Protein 4UHU (pdb70)

Nearest PDB structures (foldseek):
  4uhu-assembly1_A  TM=1.004E+00  e=6.092E-54  synthetic construct
  4b88-assembly1_A  TM=9.987E-01  e=5.889E-50  synthetic construct
  5fqk-assembly1_A  TM=9.990E-01  e=4.526E-49  synthetic construct
  5fqq-assembly1_A  TM=1.000E+00  e=1.255E-48  synthetic construct
  6tww-assembly1_A  TM=9.864E-01  e=3.222E-49  synthetic construct

Foldseek 3Di:
DLLVVLVVLQVVQQFDKWKKKAAPVVRDIDIHQQPPKFACFLQCLLLLLLLQLLCVQVVNFDQADFDADAPVLADPQAVPQVVCNPPGDGLVVLSLCCFQRVGQSSSVSSCVSQVHQVSSVVLLVVLPQPQAGADDGPPVSQAGDPPDSHNIGGNNSVQVSCCCRQPNDSGDPVSSVSSQVSQLNHDPQCLALVLQDDPQKRKGKGWRDHPLGKTWMWMWIHHPPGGIMTMTMIIGNTDDDPSVVRNSRSVSNNSVVVCVVPPD

Solvent-accessible surface area: 10818 Å² total; per-residue (Å²): 117,2,47,128,44,1,24,102,10,14,143,126,0,41,18,54,0,0,1,0,2,12,18,26,63,84,28,186,123,65,30,32,91,7,112,60,91,0,13,1,0,12,0,0,0,1,0,0,1,0,1,4,1,6,66,38,62,106,70,150,21,156,48,88,102,117,16,109,22,21,145,164,69,53,43,115,106,7,40,25,0,103,144,56,29,83,85,2,4,19,0,28,77,0,0,84,4,1,0,4,45,13,0,14,0,0,0,22,21,0,0,120,39,7,55,5,12,77,19,1,23,60,27,1,77,89,39,55,10,119,46,0,69,5,52,39,92,4,57,105,1,28,78,6,25,74,88,30,60,96,1,4,0,7,0,9,18,0,0,49,5,4,82,42,0,6,64,27,132,32,5,39,94,81,7,56,93,51,1,9,64,16,4,46,52,9,134,47,0,94,150,25,0,59,61,16,21,54,108,121,23,95,11,0,1,0,8,2,68,19,34,97,18,0,1,0,0,2,2,1,8,42,18,97,96,83,37,19,8,1,0,0,0,0,0,3,68,13,152,40,99,54,115,29,22,22,49,0,0,17,47,0,1,102,10,4,29,62,8,62,113,116,179,74

Structure (mmCIF, N/CA/C/O backbone):
data_4UHU
#
_entry.id   4UHU
#
_cell.length_a   70.138
_cell.length_b   50.568
_cell.length_c   69.719
_cell.angle_alpha   90.00
_cell.angle_beta   90.00
_cell.angle_gamma   90.00
#
_symmetry.space_group_name_H-M   'P 21 21 2'
#
loop_
_entity.id
_entity.type
_entity.pdbx_description
1 polymer 'GNCA LACTAMASE W229D'
2 non-polymer 'FORMIC ACID'
3 non-polymer 'ACETATE ION'
4 water water
#
loop_
_atom_site.group_PDB
_atom_site.id
_atom_site.type_symbol
_atom_site.label_atom_id
_atom_site.label_alt_id
_atom_site.label_comp_id
_atom_site.label_asym_id
_atom_site.label_entity_id
_atom_site.label_seq_id
_atom_site.pdbx_PDB_ins_code
_atom_site.Cartn_x
_atom_site.Cartn_y
_atom_site.Cartn_z
_atom_site.occupancy
_atom_site.B_iso_or_equiv
_atom_site.auth_seq_id
_atom_site.auth_comp_id
_atom_site.auth_asym_id
_atom_site.auth_atom_id
_atom_site.pdbx_PDB_model_num
ATOM 1 N N . GLN A 1 3 ? 7.295 90.951 28.783 1.00 29.37 28 GLN A N 1
ATOM 2 C CA . GLN A 1 3 ? 8.514 90.812 29.571 1.00 26.87 28 GLN A CA 1
ATOM 3 C C . GLN A 1 3 ? 9.373 92.066 29.448 1.00 22.79 28 GLN A C 1
ATOM 4 O O . GLN A 1 3 ? 10.026 92.479 30.406 1.00 21.38 28 GLN A O 1
ATOM 10 N N . LEU A 1 4 ? 9.367 92.675 28.270 1.00 22.00 29 LEU A N 1
ATOM 11 C CA . LEU A 1 4 ? 10.131 93.897 28.067 1.00 21.02 29 LEU A CA 1
ATOM 12 C C . LEU A 1 4 ? 9.665 94.984 29.030 1.00 25.15 29 LEU A C 1
ATOM 13 O O . LEU A 1 4 ? 10.475 95.750 29.555 1.00 19.54 29 LEU A O 1
ATOM 18 N N . SER A 1 5 ? 8.358 95.040 29.271 1.00 25.15 30 SER A N 1
ATOM 19 C CA . SER A 1 5 ? 7.790 96.034 30.176 1.00 29.90 30 SER A CA 1
ATOM 20 C C . SER A 1 5 ? 8.305 95.819 31.590 1.00 27.25 30 SER A C 1
ATOM 21 O O . SER A 1 5 ? 8.599 96.767 32.315 1.00 25.19 30 SER A O 1
ATOM 24 N N A GLU A 1 6 ? 8.389 94.552 31.970 0.66 24.00 31 GLU A N 1
ATOM 25 N N B GLU A 1 6 ? 8.427 94.558 31.985 0.34 24.32 31 GLU A N 1
ATOM 26 C CA A GLU A 1 6 ? 8.914 94.137 33.258 0.66 24.22 31 GLU A CA 1
ATOM 27 C CA B GLU A 1 6 ? 8.914 94.239 33.319 0.34 23.54 31 GLU A CA 1
ATOM 28 C C A GLU A 1 6 ? 10.368 94.586 33.422 0.66 20.53 31 GLU A C 1
ATOM 29 C C B GLU A 1 6 ? 10.399 94.578 33.451 0.34 20.22 31 GLU A C 1
ATOM 30 O O A GLU A 1 6 ? 10.767 95.096 34.469 0.66 19.30 31 GLU A O 1
ATOM 31 O O B GLU A 1 6 ? 10.856 94.995 34.516 0.34 20.33 31 GLU A O 1
ATOM 42 N N . GLN A 1 7 ? 11.149 94.408 32.366 1.00 17.71 32 GLN A N 1
ATOM 43 C CA . GLN A 1 7 ? 12.559 94.771 32.372 1.00 16.97 32 GLN A CA 1
ATOM 44 C C . GLN A 1 7 ? 12.712 96.281 32.450 1.00 14.47 32 GLN A C 1
ATOM 45 O O . GLN A 1 7 ? 13.588 96.797 33.147 1.00 15.46 32 GLN A O 1
ATOM 51 N N . LEU A 1 8 ? 11.849 96.988 31.740 1.00 13.84 33 LEU A N 1
ATOM 52 C CA . LEU A 1 8 ? 11.911 98.437 31.753 1.00 14.60 33 LEU A CA 1
ATOM 53 C C . LEU A 1 8 ? 11.505 99.002 33.118 1.00 14.90 33 LEU A C 1
ATOM 54 O O . LEU A 1 8 ? 12.062 100.011 33.565 1.00 13.97 33 LEU A O 1
ATOM 59 N N . ALA A 1 9 ? 10.551 98.361 33.790 1.00 16.65 34 ALA A N 1
ATOM 60 C CA . ALA A 1 9 ? 10.152 98.822 35.117 1.00 16.11 34 ALA A CA 1
ATOM 61 C C . ALA A 1 9 ? 11.313 98.709 36.099 1.00 16.57 34 ALA A C 1
ATOM 62 O O . ALA A 1 9 ? 11.500 99.574 36.953 1.00 18.08 34 ALA A O 1
ATOM 64 N N A GLU A 1 10 ? 12.085 97.634 35.984 0.53 19.01 35 GLU A N 1
ATOM 65 N N B GLU A 1 10 ? 12.080 97.627 35.995 0.47 18.80 35 GLU A N 1
ATOM 66 C CA A GLU A 1 10 ? 13.248 97.447 36.841 0.53 20.80 35 GLU A CA 1
ATOM 67 C CA B GLU A 1 10 ? 13.257 97.449 36.840 0.47 20.82 35 GLU A CA 1
ATOM 68 C C A GLU A 1 10 ? 14.311 98.508 36.562 0.53 20.13 35 GLU A C 1
ATOM 69 C C B GLU A 1 10 ? 14.290 98.535 36.563 0.47 20.21 35 GLU A C 1
ATOM 70 O O A GLU A 1 10 ? 14.906 99.067 37.486 0.53 19.84 35 GLU A O 1
ATOM 71 O O B GLU A 1 10 ? 14.844 99.137 37.487 0.47 18.45 35 GLU A O 1
ATOM 82 N N . LEU A 1 11 ? 14.539 98.787 35.283 1.00 16.79 36 LEU A N 1
ATOM 83 C CA . LEU A 1 11 ? 15.493 99.801 34.873 1.00 14.09 36 LEU A CA 1
ATOM 84 C C . LEU A 1 11 ? 15.066 101.174 35.385 1.00 15.79 36 LEU A C 1
ATOM 85 O O . LEU A 1 11 ? 15.883 101.954 35.893 1.00 16.13 36 LEU A O 1
ATOM 90 N N . GLU A 1 12 ? 13.775 101.466 35.269 1.00 15.12 37 GLU A N 1
ATOM 91 C CA . GLU A 1 12 ? 13.229 102.712 35.789 1.00 14.03 37 GLU A CA 1
ATOM 92 C C . GLU A 1 12 ? 13.489 102.869 37.287 1.00 15.57 37 GLU A C 1
ATOM 93 O O . GLU A 1 12 ? 13.888 103.944 37.749 1.00 15.61 37 GLU A O 1
ATOM 99 N N A LYS A 1 13 ? 13.248 101.799 38.038 0.34 15.64 38 LYS A N 1
ATOM 100 N N B LYS A 1 13 ? 13.257 101.803 38.043 0.66 15.34 38 LYS A N 1
ATOM 101 C CA A LYS A 1 13 ? 13.441 101.809 39.481 0.34 18.10 38 LYS A CA 1
ATOM 102 C CA B LYS A 1 13 ? 13.435 101.838 39.483 0.66 17.47 38 LYS A CA 1
ATOM 103 C C A LYS A 1 13 ? 14.835 102.284 39.865 0.34 19.29 38 LYS A C 1
ATOM 104 C C B LYS A 1 13 ? 14.841 102.270 39.883 0.66 20.39 38 LYS A C 1
ATOM 105 O O A LYS A 1 13 ? 14.988 103.167 40.708 0.34 19.15 38 LYS A O 1
ATOM 106 O O B LYS A 1 13 ? 15.010 103.105 40.769 0.66 20.54 38 LYS A O 1
ATOM 117 N N . ARG A 1 14 ? 15.855 101.710 39.240 1.00 17.19 39 ARG A N 1
ATOM 118 C CA . ARG A 1 14 ? 17.221 102.024 39.636 1.00 23.66 39 ARG A CA 1
ATOM 119 C C . ARG A 1 14 ? 17.662 103.409 39.138 1.00 23.69 39 ARG A C 1
ATOM 120 O O . ARG A 1 14 ? 18.622 103.978 39.656 1.00 26.57 39 ARG A O 1
ATOM 128 N N . SER A 1 15 ? 16.938 103.971 38.172 1.00 17.00 40 SER A N 1
ATOM 129 C CA . SER A 1 15 ? 17.237 105.314 37.673 1.00 18.44 40 SER A CA 1
ATOM 130 C C . SER A 1 15 ? 16.770 106.421 38.611 1.00 17.07 40 SER A C 1
ATOM 131 O O . SER A 1 15 ? 17.220 107.567 38.505 1.00 18.91 40 SER A O 1
ATOM 134 N N . GLY A 1 16 ? 15.832 106.089 39.494 1.00 17.07 41 GLY A N 1
ATOM 135 C CA . GLY A 1 16 ? 15.244 107.061 40.397 1.00 20.30 41 GLY A CA 1
ATOM 136 C C . GLY A 1 16 ? 14.266 108.017 39.735 1.00 17.90 41 GLY A C 1
ATOM 137 O O . GLY A 1 16 ? 13.712 108.901 40.387 1.00 21.03 41 GLY A O 1
ATOM 138 N N . GLY A 1 17 ? 14.046 107.843 38.436 1.00 15.78 42 GLY A N 1
ATOM 139 C CA . GLY A 1 17 ? 13.195 108.758 37.703 1.00 17.16 42 GLY A CA 1
ATOM 140 C C . GLY A 1 17 ? 11.981 108.116 37.075 1.00 14.19 42 GLY A C 1
ATOM 141 O O . GLY A 1 17 ? 11.459 107.107 37.553 1.00 15.05 42 GLY A O 1
ATOM 142 N N . ARG A 1 18 ? 11.534 108.735 35.996 1.00 13.14 43 ARG A N 1
ATOM 143 C CA . ARG A 1 18 ? 10.368 108.300 35.245 1.00 13.40 43 ARG A CA 1
ATOM 144 C C . ARG A 1 18 ? 10.822 108.006 33.828 1.00 10.57 43 ARG A C 1
ATOM 145 O O . ARG A 1 18 ? 11.383 108.878 33.172 1.00 10.81 43 ARG A O 1
ATOM 153 N N . LEU A 1 19 ? 10.601 106.771 33.375 1.00 10.70 44 LEU A N 1
ATOM 154 C CA . LEU A 1 19 ? 11.071 106.281 32.085 1.00 10.27 44 LEU A CA 1
ATOM 155 C C . LEU A 1 19 ? 9.887 105.991 31.182 1.00 9.99 44 LEU A C 1
ATOM 156 O O . LEU A 1 19 ? 8.925 105.343 31.600 1.00 12.23 44 LEU A O 1
ATOM 161 N N . GLY A 1 20 ? 9.974 106.465 29.944 1.00 9.50 45 GLY A N 1
ATOM 162 C CA . GLY A 1 20 ? 8.937 106.234 28.961 1.00 10.14 45 GLY A CA 1
ATOM 163 C C . GLY A 1 20 ? 9.560 105.697 27.689 1.00 9.53 45 GLY A C 1
ATOM 164 O O . GLY A 1 20 ? 10.535 106.250 27.188 1.00 10.24 45 GLY A O 1
ATOM 165 N N . VAL A 1 21 ? 9.019 104.599 27.185 1.00 9.58 46 VAL A N 1
ATOM 166 C CA . VAL A 1 21 ? 9.582 103.929 26.020 1.00 8.85 46 VAL A CA 1
ATOM 167 C C . VAL A 1 21 ? 8.472 103.489 25.105 1.00 9.05 46 VAL A C 1
ATOM 168 O O . VAL A 1 21 ? 7.449 102.994 25.560 1.00 10.92 46 VAL A O 1
ATOM 172 N N . ALA A 1 22 ? 8.651 103.678 23.809 1.00 9.16 47 ALA A N 1
ATOM 173 C CA . ALA A 1 22 ? 7.778 103.024 22.845 1.00 8.42 47 ALA A CA 1
ATOM 174 C C . ALA A 1 22 ? 8.612 102.387 21.766 1.00 9.12 47 ALA A C 1
ATOM 175 O O . ALA A 1 22 ? 9.627 102.925 21.322 1.00 9.25 47 ALA A O 1
ATOM 177 N N . VAL A 1 23 ? 8.181 101.206 21.362 1.00 9.37 48 VAL A N 1
ATOM 178 C CA . VAL A 1 23 ? 8.806 100.463 20.292 1.00 10.92 48 VAL A CA 1
ATOM 179 C C . VAL A 1 23 ? 7.741 100.147 19.270 1.00 11.64 48 VAL A C 1
ATOM 180 O O . VAL A 1 23 ? 6.755 99.507 19.599 1.00 13.47 48 VAL A O 1
ATOM 184 N N . LEU A 1 24 ? 7.944 100.592 18.039 1.00 10.20 49 LEU A N 1
ATOM 185 C CA A LEU A 1 24 ? 6.968 100.414 16.982 0.43 10.51 49 LEU A CA 1
ATOM 186 C CA B LEU A 1 24 ? 6.961 100.411 16.984 0.57 10.16 49 LEU A CA 1
ATOM 187 C C . LEU A 1 24 ? 7.602 99.616 15.857 1.00 12.14 49 LEU A C 1
ATOM 188 O O . LEU A 1 24 ? 8.547 100.081 15.208 1.00 12.00 49 LEU A O 1
ATOM 197 N N . ASP A 1 25 ? 7.098 98.408 15.644 1.00 11.81 50 ASP A N 1
ATOM 198 C CA . ASP A 1 25 ? 7.611 97.549 14.598 1.00 12.29 50 ASP A CA 1
ATOM 199 C C . ASP A 1 25 ? 6.882 97.856 13.299 1.00 13.80 50 ASP A C 1
ATOM 200 O O . ASP A 1 25 ? 5.698 97.537 13.167 1.00 16.72 50 ASP A O 1
ATOM 205 N N . THR A 1 26 ? 7.572 98.456 12.335 1.00 13.79 51 THR A N 1
ATOM 206 C CA . THR A 1 26 ? 6.895 98.844 11.094 1.00 18.03 51 THR A CA 1
ATOM 207 C C . THR A 1 26 ? 6.559 97.662 10.172 1.00 19.39 51 THR A C 1
ATOM 208 O O . THR A 1 26 ? 5.842 97.831 9.185 1.00 25.72 51 THR A O 1
ATOM 212 N N . ALA A 1 27 ? 7.043 96.464 10.492 1.00 15.24 52 ALA A N 1
ATOM 213 C CA . ALA A 1 27 ? 6.658 95.279 9.723 1.00 20.55 52 ALA A CA 1
ATOM 214 C C . ALA A 1 27 ? 5.176 94.972 9.928 1.00 23.25 52 ALA A C 1
ATOM 215 O O . ALA A 1 27 ? 4.502 94.474 9.024 1.00 24.47 52 ALA A O 1
ATOM 217 N N . THR A 1 28 ? 4.673 95.289 11.118 1.00 18.93 53 THR A N 1
ATOM 218 C CA . THR A 1 28 ? 3.309 94.940 11.516 1.00 21.76 53 THR A CA 1
ATOM 219 C C . THR A 1 28 ? 2.485 96.139 11.988 1.00 20.81 53 THR A C 1
ATOM 220 O O . THR A 1 28 ? 1.253 96.073 12.025 1.00 23.84 53 THR A O 1
ATOM 224 N N . GLY A 1 29 ? 3.160 97.216 12.380 1.00 17.93 54 GLY A N 1
ATOM 225 C CA . GLY A 1 29 ? 2.489 98.351 12.985 1.00 21.01 54 GLY A CA 1
ATOM 226 C C . GLY A 1 29 ? 2.207 98.146 14.464 1.00 21.80 54 GLY A C 1
ATOM 227 O O . GLY A 1 29 ? 1.639 99.022 15.115 1.00 28.18 54 GLY A O 1
ATOM 228 N N . ARG A 1 30 ? 2.603 96.994 15.001 1.00 16.61 55 ARG A N 1
ATOM 229 C CA . ARG A 1 30 ? 2.386 96.688 16.409 1.00 15.52 55 ARG A CA 1
ATOM 230 C C . ARG A 1 30 ? 3.396 97.407 17.271 1.00 14.99 55 ARG A C 1
ATOM 231 O O . ARG A 1 30 ? 4.514 97.691 16.832 1.00 15.45 55 ARG A O 1
ATOM 239 N N A ARG A 1 31 ? 3.009 97.709 18.504 0.52 18.43 56 ARG A N 1
ATOM 240 N N B ARG A 1 31 ? 3.009 97.706 18.503 0.48 18.38 56 ARG A N 1
ATOM 241 C CA A ARG A 1 31 ? 3.914 98.423 19.384 0.52 20.17 56 ARG A CA 1
ATOM 242 C CA B ARG A 1 31 ? 3.899 98.428 19.394 0.48 20.18 56 ARG A CA 1
ATOM 243 C C A ARG A 1 31 ? 3.888 97.916 20.818 0.52 17.53 56 ARG A C 1
ATOM 244 C C B ARG A 1 31 ? 3.901 97.880 20.813 0.48 18.20 56 ARG A C 1
ATOM 245 O O A ARG A 1 31 ? 2.924 97.284 21.262 0.52 22.19 56 ARG A O 1
ATOM 246 O O B ARG A 1 31 ? 2.971 97.188 21.242 0.48 18.89 56 ARG A O 1
ATOM 261 N N . ILE A 1 32 ? 4.991 98.165 21.514 1.00 15.47 57 ILE A N 1
ATOM 262 C CA . ILE A 1 32 ? 5.143 97.859 22.918 1.00 19.63 57 ILE A CA 1
ATOM 263 C C . ILE A 1 32 ? 5.477 99.190 23.554 1.00 16.82 57 ILE A C 1
ATOM 264 O O . ILE A 1 32 ? 6.293 99.934 23.011 1.00 17.36 57 ILE A O 1
ATOM 269 N N . ALA A 1 33 ? 4.854 99.524 24.673 1.00 14.79 58 ALA A N 1
ATOM 270 C CA . ALA A 1 33 ? 5.195 100.777 25.328 1.00 13.68 58 ALA A CA 1
ATOM 271 C C . ALA A 1 33 ? 5.196 100.639 26.836 1.00 14.35 58 ALA A C 1
ATOM 272 O O . ALA A 1 33 ? 4.485 99.814 27.414 1.00 16.82 58 ALA A O 1
ATOM 274 N N . TYR A 1 34 ? 6.037 101.450 27.456 1.00 11.30 60 TYR A N 1
ATOM 275 C CA . TYR A 1 34 ? 6.111 101.595 28.892 1.00 12.92 60 TYR A CA 1
ATOM 276 C C . TYR A 1 34 ? 5.878 103.071 29.186 1.00 12.62 60 TYR A C 1
ATOM 277 O O . TYR A 1 34 ? 6.638 103.913 28.711 1.00 11.80 60 TYR A O 1
ATOM 286 N N . ARG A 1 35 ? 4.822 103.390 29.932 1.00 13.62 61 ARG A N 1
ATOM 287 C CA . ARG A 1 35 ? 4.378 104.778 30.121 1.00 13.82 61 ARG A CA 1
ATOM 288 C C . ARG A 1 35 ? 4.227 105.474 28.765 1.00 13.26 61 ARG A C 1
ATOM 289 O O . ARG A 1 35 ? 4.562 106.658 28.608 1.00 12.79 61 ARG A O 1
ATOM 297 N N . GLY A 1 36 ? 3.700 104.743 27.790 1.00 13.61 62 GLY A N 1
ATOM 298 C CA . GLY A 1 36 ? 3.633 105.244 26.428 1.00 11.75 62 GLY A CA 1
ATOM 299 C C . GLY A 1 36 ? 2.740 106.448 26.222 1.00 13.38 62 GLY A C 1
ATOM 300 O O . GLY A 1 36 ? 2.926 107.199 25.255 1.00 13.77 62 GLY A O 1
ATOM 301 N N A ASP A 1 37 ? 1.782 106.659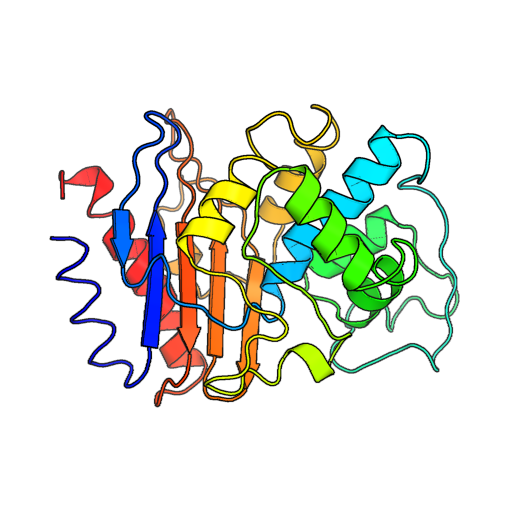 27.116 0.36 13.73 63 ASP A N 1
ATOM 302 N N B ASP A 1 37 ? 1.775 106.629 27.122 0.64 13.69 63 ASP A N 1
ATOM 303 C CA A ASP A 1 37 ? 0.861 107.780 26.961 0.36 14.95 63 ASP A CA 1
ATOM 304 C CA B ASP A 1 37 ? 0.806 107.714 27.013 0.64 15.91 63 ASP A CA 1
ATOM 305 C C A ASP A 1 37 ? 1.024 108.825 28.053 0.36 15.36 63 ASP A C 1
ATOM 306 C C B ASP A 1 37 ? 1.022 108.817 28.049 0.64 14.97 63 ASP A C 1
ATOM 307 O O A ASP A 1 37 ? 0.154 109.677 28.241 0.36 18.74 63 ASP A O 1
ATOM 308 O O B ASP A 1 37 ? 0.185 109.710 28.191 0.64 19.31 63 ASP A O 1
ATOM 317 N N . GLU A 1 38 ? 2.144 108.772 28.764 1.00 12.64 64 GLU A N 1
ATOM 318 C CA . GLU A 1 38 ? 2.477 109.831 29.712 1.00 14.54 64 GLU A CA 1
ATOM 319 C C . GLU A 1 38 ? 3.281 110.905 29.010 1.00 13.53 64 GLU A C 1
ATOM 320 O O . GLU A 1 38 ? 4.055 110.598 28.104 1.00 12.25 64 GLU A O 1
ATOM 326 N N . ARG A 1 39 ? 3.099 112.156 29.421 1.00 13.82 65 ARG A N 1
ATOM 327 C CA . ARG A 1 39 ? 3.877 113.250 28.851 1.00 11.04 65 ARG A CA 1
ATOM 328 C C . ARG A 1 39 ? 5.287 113.320 29.423 1.00 11.04 65 ARG A C 1
ATOM 329 O O . ARG A 1 39 ? 5.503 113.095 30.620 1.00 12.63 65 ARG A O 1
ATOM 337 N N . PHE A 1 40 ? 6.231 113.629 28.538 1.00 10.57 66 PHE A N 1
ATOM 338 C CA . PHE A 1 40 ? 7.638 113.835 28.877 1.00 11.11 66 PHE A CA 1
ATOM 339 C C . PHE A 1 40 ? 8.125 115.071 28.142 1.00 8.82 66 PHE A C 1
ATOM 340 O O . PHE A 1 40 ? 7.702 115.322 27.001 1.00 10.50 66 PHE A O 1
ATOM 348 N N .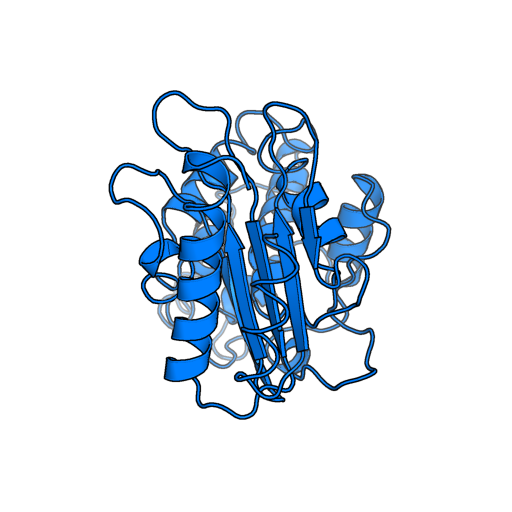 PRO A 1 41 ? 9.057 115.813 28.736 1.00 9.80 67 PRO A N 1
ATOM 349 C CA . PRO A 1 41 ? 9.671 116.931 28.010 1.00 10.94 67 PRO A CA 1
ATOM 350 C C . PRO A 1 41 ? 10.503 116.459 26.814 1.00 10.62 67 PRO A C 1
ATOM 351 O O . PRO A 1 41 ? 11.325 115.539 26.953 1.00 12.35 67 PRO A O 1
ATOM 355 N N . MET A 1 42 ? 10.298 117.072 25.653 1.00 10.47 68 MET A N 1
ATOM 356 C CA . MET A 1 42 ? 11.015 116.670 24.448 1.00 10.32 68 MET A CA 1
ATOM 357 C C . MET A 1 42 ? 12.483 117.030 24.458 1.00 9.01 68 MET A C 1
ATOM 358 O O . MET A 1 42 ? 13.325 116.286 23.948 1.00 9.09 68 MET A O 1
ATOM 363 N N . CYS A 1 43 ? 12.775 118.208 25.008 1.00 11.05 69 CYS A N 1
ATOM 364 C CA . CYS A 1 43 ? 14.071 118.847 24.826 1.00 10.57 69 CYS A CA 1
ATOM 365 C C . CYS A 1 43 ? 14.432 118.767 23.331 1.00 9.13 69 CYS A C 1
ATOM 366 O O . CYS A 1 43 ? 13.544 118.914 22.475 1.00 10.55 69 CYS A O 1
ATOM 369 N N . SER A 1 44 ? 15.695 118.529 22.988 1.00 8.95 70 SER A N 1
ATOM 370 C CA . SER A 1 44 ? 16.074 118.648 21.575 1.00 8.74 70 SER A CA 1
ATOM 371 C C . SER A 1 44 ? 15.503 117.580 20.651 1.00 8.40 70 SER A C 1
ATOM 372 O O . SER A 1 44 ? 15.697 117.666 19.427 1.00 9.27 70 SER A O 1
ATOM 375 N N . THR A 1 45 ? 14.787 116.592 21.181 1.00 8.46 71 THR A N 1
ATOM 376 C CA . THR A 1 45 ? 14.186 115.625 20.262 1.00 8.59 71 THR A CA 1
ATOM 377 C C . THR A 1 45 ? 13.178 116.314 19.329 1.00 7.98 71 THR A C 1
ATOM 378 O O . THR A 1 45 ? 12.919 115.805 18.241 1.00 9.43 71 THR A O 1
ATOM 382 N N . PHE A 1 46 ? 12.639 117.471 19.717 1.00 7.99 72 PHE A N 1
ATOM 383 C CA . PHE A 1 46 ? 11.731 118.178 18.816 1.00 8.59 72 PHE A CA 1
ATOM 384 C C . PHE A 1 46 ? 12.394 118.603 17.504 1.00 8.77 72 PHE A C 1
ATOM 385 O O . PHE A 1 46 ? 11.696 118.862 16.524 1.00 8.86 72 PHE A O 1
ATOM 393 N N . LYS A 1 47 ? 13.720 118.693 17.477 1.00 7.71 73 LYS A N 1
ATOM 394 C CA . LYS A 1 47 ? 14.405 119.194 16.288 1.00 8.38 73 LYS A CA 1
ATOM 395 C C . LYS A 1 47 ? 14.222 118.269 15.073 1.00 8.79 73 LYS A C 1
ATOM 396 O O . LYS A 1 47 ? 14.226 118.750 13.933 1.00 9.56 73 LYS A O 1
ATOM 402 N N . ALA A 1 48 ? 14.005 116.969 15.303 1.00 8.40 74 ALA A N 1
ATOM 403 C CA . ALA A 1 48 ? 13.673 116.064 14.213 1.00 9.52 74 ALA A CA 1
ATOM 404 C C . ALA A 1 48 ? 12.349 116.468 13.565 1.00 8.85 74 ALA A C 1
ATOM 405 O O . ALA A 1 48 ? 12.200 116.434 12.330 1.00 9.58 74 ALA A O 1
ATOM 407 N N . LEU A 1 49 ? 11.394 116.869 14.402 1.00 9.35 75 LEU A N 1
ATOM 408 C CA . LEU A 1 49 ? 10.075 117.269 13.937 1.00 7.74 75 LEU A CA 1
ATOM 409 C C . LEU A 1 49 ? 10.124 118.626 13.246 1.00 7.34 75 LEU A C 1
ATOM 410 O O . LEU A 1 49 ? 9.432 118.840 12.249 1.00 7.37 75 LEU A O 1
ATOM 415 N N . LEU A 1 50 ? 10.937 119.524 13.790 1.00 7.74 76 LEU A N 1
ATOM 416 C CA . LEU A 1 50 ? 11.175 120.825 13.184 1.00 8.62 76 LEU A CA 1
ATOM 417 C C . LEU A 1 50 ? 11.694 120.688 11.747 1.00 7.41 76 LEU A C 1
ATOM 418 O O . LEU A 1 50 ? 11.160 121.306 10.826 1.00 7.99 76 LEU A O 1
ATOM 423 N N . ALA A 1 51 ? 12.712 119.853 11.562 1.00 8.08 77 ALA A N 1
ATOM 424 C CA . ALA A 1 51 ? 13.250 119.619 10.227 1.00 7.85 77 ALA A CA 1
ATOM 425 C C . ALA A 1 51 ? 12.187 119.022 9.297 1.00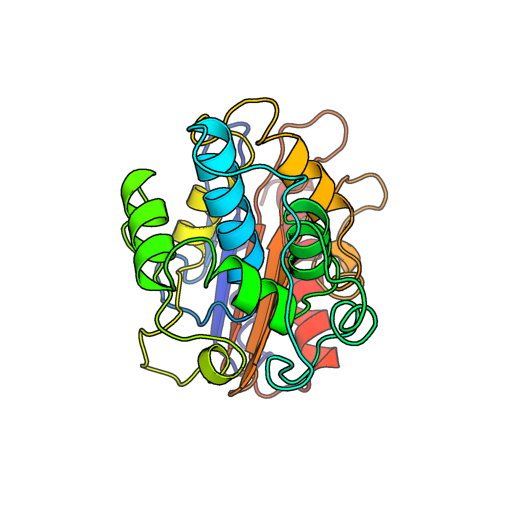 7.47 77 ALA A C 1
ATOM 426 O O . ALA A 1 51 ? 12.100 119.403 8.134 1.00 8.72 77 ALA A O 1
ATOM 428 N N . ALA A 1 52 ? 11.348 118.128 9.818 1.00 7.55 78 ALA A N 1
ATOM 429 C CA . ALA A 1 52 ? 10.246 117.598 9.016 1.00 8.02 78 ALA A CA 1
ATOM 430 C C . ALA A 1 52 ? 9.274 118.696 8.570 1.00 8.27 78 ALA A C 1
ATOM 431 O O . ALA A 1 52 ? 8.857 118.717 7.410 1.00 8.60 78 ALA A O 1
ATOM 433 N N . ALA A 1 53 ? 8.925 119.609 9.479 1.00 8.34 79 ALA A N 1
ATOM 434 C CA . ALA A 1 53 ? 7.996 120.692 9.163 1.00 8.47 79 ALA A CA 1
ATOM 435 C C . ALA A 1 53 ? 8.582 121.614 8.094 1.00 8.07 79 ALA A C 1
ATOM 436 O O . ALA A 1 53 ? 7.876 122.073 7.186 1.00 9.33 79 ALA A O 1
ATOM 438 N N . VAL A 1 54 ? 9.873 121.897 8.204 1.00 8.34 80 VAL A N 1
ATOM 439 C CA . VAL A 1 54 ? 10.570 122.672 7.186 1.00 10.05 80 VAL A CA 1
ATOM 440 C C . VAL A 1 54 ? 10.520 121.967 5.817 1.00 8.82 80 VAL A C 1
ATOM 441 O O . VAL A 1 54 ? 10.214 122.580 4.796 1.00 9.25 80 VAL A O 1
ATOM 445 N N . LEU A 1 55 ? 10.794 120.668 5.806 1.00 8.27 81 LEU A N 1
ATOM 446 C CA . LEU A 1 55 ? 10.721 119.898 4.576 1.00 9.39 81 LEU A CA 1
ATOM 447 C C . LEU A 1 55 ? 9.310 119.875 3.990 1.00 8.31 81 LEU A C 1
ATOM 448 O O . LEU A 1 55 ? 9.150 119.911 2.767 1.00 9.70 81 LEU A O 1
ATOM 453 N N . ALA A 1 56 ? 8.283 119.847 4.839 1.00 9.26 82 ALA A N 1
ATOM 454 C CA . ALA A 1 56 ? 6.912 119.925 4.352 1.00 9.78 82 ALA A CA 1
ATOM 455 C C . ALA A 1 56 ? 6.675 121.253 3.639 1.00 10.50 82 ALA A C 1
ATOM 456 O O . ALA A 1 56 ? 5.995 121.301 2.615 1.00 11.76 82 ALA A O 1
ATOM 458 N N . ARG A 1 57 ? 7.243 122.330 4.172 1.00 9.76 83 ARG A N 1
ATOM 459 C CA . ARG A 1 57 ? 7.147 123.627 3.501 1.00 10.26 83 ARG A CA 1
ATOM 460 C C . ARG A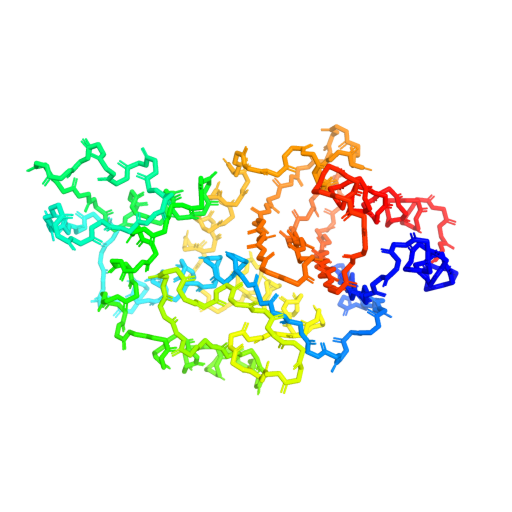 1 57 ? 7.876 123.619 2.167 1.00 10.43 83 ARG A C 1
ATOM 461 O O . ARG A 1 57 ? 7.396 124.196 1.196 1.00 11.16 83 ARG A O 1
ATOM 469 N N . VAL A 1 58 ? 9.026 122.953 2.109 1.00 10.93 84 VAL A N 1
ATOM 470 C CA . VAL A 1 58 ? 9.735 122.803 0.846 1.00 11.02 84 VAL A CA 1
ATOM 471 C C . VAL A 1 58 ? 8.869 122.042 -0.147 1.00 10.59 84 VAL A C 1
ATOM 472 O O . VAL A 1 58 ? 8.747 122.455 -1.303 1.00 12.71 84 VAL A O 1
ATOM 476 N N . ASP A 1 59 ? 8.221 120.972 0.309 1.00 11.07 85 ASP A N 1
ATOM 477 C CA . ASP A 1 59 ? 7.324 120.192 -0.540 1.00 12.91 85 ASP A CA 1
ATOM 478 C C . ASP A 1 59 ? 6.203 121.049 -1.123 1.00 12.62 85 ASP A C 1
ATOM 479 O O . ASP A 1 59 ? 5.751 120.811 -2.247 1.00 15.61 85 ASP A O 1
ATOM 484 N N . GLN A 1 60 ? 5.733 122.010 -0.334 1.00 13.20 86 GLN A N 1
ATOM 485 C CA . GLN A 1 60 ? 4.637 122.892 -0.717 1.00 15.90 86 GLN A CA 1
ATOM 486 C C . GLN A 1 60 ? 5.078 124.076 -1.575 1.00 17.54 86 GLN A C 1
ATOM 487 O O . GLN A 1 60 ? 4.229 124.848 -2.023 1.00 19.34 86 GLN A O 1
ATOM 493 N N . GLY A 1 61 ? 6.386 124.232 -1.794 1.00 13.53 87 GLY A N 1
ATOM 494 C CA . GLY A 1 61 ? 6.901 125.336 -2.595 1.00 14.92 87 GLY A CA 1
ATOM 495 C C . GLY A 1 61 ? 6.953 126.636 -1.814 1.00 16.53 87 GLY A C 1
ATOM 496 O O . GLY A 1 61 ? 7.020 127.725 -2.399 1.00 19.54 87 GLY A O 1
ATOM 497 N N . LYS A 1 62 ? 6.944 126.521 -0.489 1.00 14.65 88 LYS A N 1
ATOM 498 C CA A LYS A 1 62 ? 6.927 127.676 0.407 0.53 16.50 88 LYS A CA 1
ATOM 499 C CA B LYS A 1 62 ? 6.933 127.690 0.387 0.47 16.25 88 LYS A CA 1
ATOM 500 C C . LYS A 1 62 ? 8.279 127.922 1.065 1.00 15.89 88 LYS A C 1
ATOM 501 O O . LYS A 1 62 ? 8.438 128.861 1.848 1.00 19.95 88 LYS A O 1
ATOM 512 N N . GLU A 1 63 ? 9.243 127.069 0.762 1.00 12.05 89 GLU A N 1
ATOM 513 C CA . GLU A 1 63 ? 10.570 127.153 1.337 1.00 12.31 89 GLU A CA 1
ATOM 514 C C . GLU A 1 63 ? 11.534 126.471 0.380 1.00 10.26 89 GLU A C 1
ATOM 515 O O . GLU A 1 63 ? 11.115 125.637 -0.432 1.00 12.47 89 GLU A O 1
ATOM 521 N N . ARG A 1 64 ? 12.811 126.832 0.454 1.00 11.14 90 ARG A N 1
ATOM 522 C CA . ARG A 1 64 ? 13.847 126.142 -0.300 1.00 11.54 90 ARG A CA 1
ATOM 523 C C . ARG A 1 64 ? 15.005 125.763 0.606 1.00 11.85 90 ARG A C 1
ATOM 524 O O . ARG A 1 64 ? 15.423 126.537 1.471 1.00 11.61 90 ARG A O 1
ATOM 532 N N . LEU A 1 65 ? 15.538 124.566 0.405 1.00 10.95 91 LEU A N 1
ATOM 533 C CA . LEU A 1 65 ? 16.674 124.117 1.190 1.00 11.41 91 LEU A CA 1
ATOM 534 C C . LEU A 1 65 ? 17.926 124.967 0.949 1.00 10.17 91 LEU A C 1
ATOM 535 O O . LEU A 1 65 ? 18.770 125.098 1.836 1.00 11.56 91 LEU A O 1
ATOM 540 N N . ASP A 1 66 ? 18.040 125.575 -0.230 1.00 10.65 92 ASP A N 1
ATOM 541 C CA . ASP A 1 66 ? 19.211 126.392 -0.537 1.00 11.13 92 ASP A CA 1
ATOM 542 C C . ASP A 1 66 ? 19.008 127.870 -0.211 1.00 12.44 92 ASP A C 1
ATOM 543 O O . ASP A 1 66 ? 19.874 128.683 -0.510 1.00 14.48 92 ASP A O 1
ATOM 548 N N . ARG A 1 67 ? 17.881 128.228 0.397 1.00 11.03 93 ARG A N 1
ATOM 549 C CA . ARG A 1 67 ? 17.686 129.634 0.750 1.00 12.69 93 ARG A CA 1
ATOM 550 C C . ARG A 1 67 ? 18.653 130.063 1.859 1.00 11.15 93 ARG A C 1
ATOM 551 O O . ARG A 1 67 ? 18.839 129.364 2.860 1.00 11.04 93 ARG A O 1
ATOM 559 N N . ARG A 1 68 ? 19.278 131.217 1.662 1.00 11.67 94 ARG A N 1
ATOM 560 C CA . ARG A 1 68 ? 20.199 131.780 2.637 1.00 12.21 94 ARG A CA 1
ATOM 561 C C . ARG A 1 68 ? 19.485 132.500 3.773 1.00 12.49 94 ARG A C 1
ATOM 562 O O . ARG A 1 68 ? 18.676 133.418 3.536 1.00 14.78 94 ARG A O 1
ATOM 570 N N . ILE A 1 69 ? 19.810 132.111 4.996 1.00 13.37 95 ILE A N 1
ATOM 571 C CA . ILE A 1 69 ? 19.335 132.802 6.183 1.00 12.69 95 ILE A CA 1
ATOM 572 C C . ILE A 1 69 ? 20.496 133.573 6.798 1.00 15.06 95 ILE A C 1
ATOM 573 O O . ILE A 1 69 ? 21.574 133.030 7.030 1.00 14.13 95 ILE A O 1
ATOM 578 N N . THR A 1 70 ? 20.281 134.863 7.015 1.00 13.87 96 THR A N 1
ATOM 579 C CA . THR A 1 70 ? 21.289 135.714 7.636 1.00 16.49 96 THR A CA 1
ATOM 580 C C . THR A 1 70 ? 20.896 136.005 9.069 1.00 14.69 96 THR A C 1
ATOM 581 O O . THR A 1 70 ? 19.709 136.045 9.402 1.00 16.28 96 THR A O 1
ATOM 585 N N . TYR A 1 71 ? 21.897 136.184 9.919 1.00 13.63 97 TYR A N 1
ATOM 586 C CA . TYR A 1 71 ? 21.661 136.410 11.338 1.00 13.71 97 TYR A CA 1
ATOM 587 C C . TYR A 1 71 ? 22.881 137.093 11.932 1.00 13.66 97 TYR A C 1
ATOM 588 O O . TYR A 1 71 ? 23.920 137.198 11.278 1.00 15.46 97 TYR A O 1
ATOM 597 N N . GLY A 1 72 ? 22.750 137.571 13.165 1.00 15.74 98 GLY A N 1
ATOM 598 C CA . GLY A 1 72 ? 23.836 138.262 13.830 1.00 16.51 98 GLY A CA 1
ATOM 599 C C . GLY A 1 72 ? 24.220 137.597 15.137 1.00 14.05 98 GLY A C 1
ATOM 600 O O . GLY A 1 72 ? 23.576 136.648 15.594 1.00 14.79 98 GLY A O 1
ATOM 601 N N . LYS A 1 73 ? 25.278 138.110 15.756 1.00 17.66 99 LYS A N 1
ATOM 602 C CA A LYS A 1 73 ? 25.733 137.589 17.037 0.40 19.42 99 LYS A CA 1
ATOM 603 C CA B LYS A 1 73 ? 25.730 137.577 17.033 0.60 19.32 99 LYS A CA 1
ATOM 604 C C . LYS A 1 73 ? 24.627 137.693 18.082 1.00 17.63 99 LYS A C 1
ATOM 605 O O . LYS A 1 73 ? 24.544 136.868 18.986 1.00 17.38 99 LYS A O 1
ATOM 616 N N . GLU A 1 74 ? 23.772 138.709 17.943 1.00 19.14 100 GLU A N 1
ATOM 617 C CA . GLU A 1 74 ? 22.640 138.908 18.852 1.00 20.90 100 GLU A CA 1
ATOM 618 C C . GLU A 1 74 ? 21.650 137.745 18.838 1.00 21.17 100 GLU A C 1
ATOM 619 O O . GLU A 1 74 ? 20.876 137.568 19.783 1.00 22.32 100 GLU A O 1
ATOM 625 N N . ASP A 1 75 ? 21.668 136.958 17.767 1.00 16.57 101 ASP A N 1
ATOM 626 C CA . ASP A 1 75 ? 20.749 135.830 17.638 1.00 15.16 101 ASP A CA 1
ATOM 627 C C . ASP A 1 75 ? 21.273 134.562 18.284 1.00 14.98 101 ASP A C 1
ATOM 628 O O . ASP A 1 75 ? 20.509 133.628 18.523 1.00 17.98 101 ASP A O 1
ATOM 633 N N . LEU A 1 76 ? 22.568 134.514 18.560 1.00 14.23 102 LEU A N 1
ATOM 634 C CA . LEU A 1 76 ? 23.156 133.301 19.121 1.00 14.65 102 LEU A CA 1
ATOM 635 C C . LEU A 1 76 ? 22.679 133.038 20.544 1.00 14.85 102 LEU A C 1
ATOM 636 O O . LEU A 1 76 ? 22.661 133.936 21.389 1.00 18.33 102 LEU A O 1
ATOM 641 N N . VAL A 1 77 ? 22.286 131.799 20.799 1.00 13.50 103 VAL A N 1
ATOM 642 C CA . VAL A 1 77 ? 21.994 131.341 22.147 1.00 14.38 103 VAL A CA 1
ATOM 643 C C . VAL A 1 77 ? 22.964 130.229 22.491 1.00 15.73 103 VAL A C 1
ATOM 644 O O . VAL A 1 77 ? 23.728 129.768 21.635 1.00 17.72 103 VAL A O 1
ATOM 648 N N . ASP A 1 78 ? 22.933 129.789 23.739 1.00 15.48 104 ASP A N 1
ATOM 649 C CA . ASP A 1 78 ? 23.893 128.798 24.201 1.00 18.08 104 ASP A CA 1
ATOM 650 C C . ASP A 1 78 ? 23.827 127.485 23.414 1.00 15.33 104 ASP A C 1
ATOM 651 O O . ASP A 1 78 ? 22.768 127.065 22.957 1.00 19.95 104 ASP A O 1
ATOM 656 N N A TYR A 1 79 ? 24.989 126.851 23.313 0.51 17.70 105 TYR A N 1
ATOM 657 N N B TYR A 1 79 ? 24.994 126.863 23.268 0.49 16.03 105 TYR A N 1
ATOM 658 C CA A TYR A 1 79 ? 25.231 125.662 22.508 0.51 16.29 105 TYR A CA 1
ATOM 659 C CA B TYR A 1 79 ? 25.217 125.630 22.507 0.49 17.02 105 TYR A CA 1
ATOM 660 C C A TYR A 1 79 ? 24.781 125.832 21.068 0.51 15.00 105 TYR A C 1
ATOM 661 C C B TYR A 1 79 ? 24.820 125.744 21.041 0.49 15.66 105 TYR A C 1
ATOM 662 O O A TYR A 1 79 ? 23.714 125.366 20.646 0.51 20.19 105 TYR A O 1
ATOM 663 O O B TYR A 1 79 ? 23.834 125.143 20.574 0.49 12.72 105 TYR A O 1
ATOM 680 N N . SER A 1 80 ? 25.644 126.485 20.312 1.00 13.81 106 SER A N 1
ATOM 681 C CA . SER A 1 80 ? 25.429 126.716 18.905 1.00 14.80 106 SER A CA 1
ATOM 682 C C . SER A 1 80 ? 26.746 126.485 18.176 1.00 14.67 106 SER A C 1
ATOM 683 O O . SER A 1 80 ? 27.335 127.415 17.631 1.00 15.64 106 SER A O 1
ATOM 686 N N . PRO A 1 81 ? 27.225 125.229 18.184 1.00 14.03 107 PRO A N 1
ATOM 687 C CA . PRO A 1 81 ? 28.585 124.945 17.717 1.00 16.05 107 PRO A CA 1
ATOM 688 C C . PRO A 1 81 ? 28.796 125.226 16.238 1.00 14.85 107 PRO A C 1
ATOM 689 O O . PRO A 1 81 ? 29.923 125.508 15.843 1.00 18.87 107 PRO A O 1
ATOM 693 N N . VAL A 1 82 ? 27.744 125.135 15.435 1.00 12.32 108 VAL A N 1
ATOM 694 C CA . VAL A 1 82 ? 27.864 125.397 14.008 1.00 12.77 108 VAL A CA 1
ATOM 695 C C . VAL A 1 82 ? 27.514 126.849 13.685 1.00 12.46 108 VAL A C 1
ATOM 696 O O . VAL A 1 82 ? 28.274 127.552 13.009 1.00 13.73 108 VAL A O 1
ATOM 700 N N . THR A 1 83 ? 26.372 127.312 14.180 1.00 11.01 109 THR A N 1
ATOM 701 C CA . THR A 1 83 ? 25.921 128.663 13.836 1.00 12.93 109 THR A CA 1
ATOM 702 C C . THR A 1 83 ? 26.842 129.766 14.356 1.00 12.24 109 THR A C 1
ATOM 703 O O . THR A 1 83 ? 26.922 130.831 13.736 1.00 12.93 109 THR A O 1
ATOM 707 N N . GLU A 1 84 ? 27.560 129.530 15.450 1.00 13.87 110 GLU A N 1
ATOM 708 C CA . GLU A 1 84 ? 28.482 130.550 15.956 1.00 13.54 110 GLU A CA 1
ATOM 709 C C . GLU A 1 84 ? 29.643 130.797 14.988 1.00 15.15 110 GLU A C 1
ATOM 710 O O . GLU A 1 84 ? 30.323 131.819 15.079 1.00 19.24 110 GLU A O 1
ATOM 716 N N A LYS A 1 85 ? 29.862 129.872 14.057 0.66 14.97 111 LYS A N 1
ATOM 717 N N B LYS A 1 85 ? 29.851 129.866 14.059 0.34 15.30 111 LYS A N 1
ATOM 718 C CA A LYS A 1 85 ? 30.964 130.004 13.107 0.66 16.45 111 LYS A CA 1
ATOM 719 C CA B LYS A 1 85 ? 30.951 129.957 13.103 0.34 17.53 111 LYS A CA 1
ATOM 720 C C A LYS A 1 85 ? 30.568 130.729 11.822 0.66 17.14 111 LYS A C 1
ATOM 721 C C B LYS A 1 85 ? 30.532 130.548 11.757 0.34 16.66 111 LYS A C 1
ATOM 722 O O A LYS A 1 85 ? 31.429 131.085 11.016 0.66 18.04 111 LYS A O 1
ATOM 723 O O B LYS A 1 85 ? 31.343 130.632 10.835 0.34 16.74 111 LYS A O 1
ATOM 734 N N . HIS A 1 86 ? 29.273 130.955 11.639 1.00 16.01 112 HIS A N 1
ATOM 735 C CA . HIS A 1 86 ? 28.774 131.461 10.366 1.00 15.84 112 HIS A CA 1
ATOM 736 C C . HIS A 1 86 ? 27.960 132.735 10.496 1.00 16.93 112 HIS A C 1
ATOM 737 O O . HIS A 1 86 ? 27.121 133.028 9.649 1.00 17.53 112 HIS A O 1
ATOM 744 N N . VAL A 1 87 ? 28.228 133.513 11.535 1.00 16.87 113 VAL A N 1
ATOM 745 C CA . VAL A 1 87 ? 27.554 134.796 11.694 1.00 19.36 113 VAL A CA 1
ATOM 746 C C . VAL A 1 87 ? 27.809 135.702 10.484 1.00 18.69 113 VAL A C 1
ATOM 747 O O . VAL A 1 87 ? 26.907 136.404 10.016 1.00 19.88 113 VAL A O 1
ATOM 751 N N . GLY A 1 88 ? 29.038 135.676 9.973 1.00 18.28 114 GLY A N 1
ATOM 752 C CA . GLY A 1 88 ? 29.407 136.512 8.845 1.00 20.53 114 GLY A CA 1
ATOM 753 C C . GLY A 1 88 ? 28.726 136.126 7.546 1.00 23.00 114 GLY A C 1
ATOM 754 O O . GLY A 1 88 ? 28.279 136.995 6.794 1.00 26.91 114 GLY A O 1
ATOM 755 N N . ASP A 1 89 ? 28.646 134.831 7.267 1.00 20.60 115 ASP A N 1
ATOM 756 C CA . ASP A 1 89 ? 28.158 134.386 5.964 1.00 26.23 115 ASP A CA 1
ATOM 757 C C . ASP A 1 89 ? 26.754 133.785 5.979 1.00 22.55 115 ASP A C 1
ATOM 758 O O . ASP A 1 89 ? 26.212 133.468 4.918 1.00 22.02 115 ASP A O 1
ATOM 763 N N . GLY A 1 90 ? 26.164 133.633 7.163 1.00 16.76 116 GLY A N 1
ATOM 764 C CA . GLY A 1 90 ? 24.861 133.008 7.279 1.00 17.46 116 GLY A CA 1
ATOM 765 C C . GLY A 1 90 ? 24.929 131.538 6.921 1.00 13.07 116 GLY A C 1
ATOM 766 O O . GLY A 1 90 ? 26.014 130.979 6.730 1.00 15.24 116 GLY A O 1
ATOM 767 N N . MET A 1 91 ? 23.764 130.905 6.825 1.00 13.03 117 MET A N 1
ATOM 768 C CA . MET A 1 91 ? 23.669 129.478 6.504 1.00 12.23 117 MET A CA 1
ATOM 769 C C . MET A 1 91 ? 22.423 129.226 5.680 1.00 13.11 117 MET A C 1
ATOM 770 O O . MET A 1 91 ? 21.436 129.956 5.801 1.00 12.58 117 MET A O 1
ATOM 775 N N . THR A 1 92 ? 22.450 128.179 4.862 1.00 10.60 118 THR A N 1
ATOM 776 C CA . THR A 1 92 ? 21.245 127.787 4.143 1.00 10.74 118 THR A CA 1
ATOM 777 C C . THR A 1 92 ? 20.300 127.027 5.070 1.00 10.33 118 THR A C 1
ATOM 778 O O . THR A 1 92 ? 20.693 126.502 6.128 1.00 9.97 118 THR A O 1
ATOM 782 N N . VAL A 1 93 ? 19.041 126.975 4.660 1.00 10.56 119 VAL A N 1
ATOM 783 C CA . VAL A 1 93 ? 18.033 126.210 5.374 1.00 9.08 119 VAL A CA 1
ATOM 784 C C . VAL A 1 93 ? 18.515 124.765 5.580 1.00 8.25 119 VAL A C 1
ATOM 785 O O . VAL A 1 93 ? 18.433 124.221 6.696 1.00 8.88 119 VAL A O 1
ATOM 789 N N . ALA A 1 94 ? 19.040 124.138 4.535 1.00 9.72 120 ALA A N 1
ATOM 790 C CA . ALA A 1 94 ? 19.545 122.769 4.656 1.00 11.09 120 ALA A CA 1
ATOM 791 C C . ALA A 1 94 ? 20.678 122.654 5.673 1.00 10.57 120 ALA A C 1
ATOM 792 O O . ALA A 1 94 ? 20.711 121.699 6.468 1.00 10.40 120 ALA A O 1
ATOM 794 N N . GLU A 1 95 ? 21.606 123.609 5.652 1.00 10.10 121 GLU A N 1
ATOM 795 C CA . GLU A 1 95 ? 22.727 123.593 6.594 1.00 11.26 121 GLU A CA 1
ATOM 796 C C . GLU A 1 95 ? 22.229 123.748 8.029 1.00 8.60 121 GLU A C 1
ATOM 797 O O . GLU A 1 95 ? 22.745 123.131 8.958 1.00 9.80 121 GLU A O 1
ATOM 803 N N . LEU A 1 96 ? 21.215 124.583 8.210 1.00 9.70 122 LEU A N 1
ATOM 804 C CA . LEU A 1 96 ? 20.623 124.746 9.530 1.00 9.29 122 LEU A CA 1
ATOM 805 C C . LEU A 1 96 ? 19.929 123.475 10.011 1.00 8.01 122 LEU A C 1
ATOM 806 O O . LEU A 1 96 ? 20.065 123.095 11.177 1.00 8.59 122 LEU A O 1
ATOM 811 N N . CYS A 1 97 ? 19.190 122.817 9.127 1.00 8.67 123 CYS A N 1
ATOM 812 C CA . CYS A 1 97 ? 18.554 121.548 9.472 1.00 8.85 123 CYS A CA 1
ATOM 813 C C . CYS A 1 97 ? 19.600 120.523 9.869 1.00 8.72 123 CYS A C 1
ATOM 814 O O . CYS A 1 97 ? 19.445 119.814 10.865 1.00 9.17 123 CYS A O 1
ATOM 817 N N . GLU A 1 98 ? 20.661 120.434 9.079 1.00 9.50 124 GLU A N 1
ATOM 818 C CA . GLU A 1 98 ? 21.745 119.513 9.375 1.00 11.27 124 GLU A CA 1
ATOM 819 C C . GLU A 1 98 ? 22.382 119.808 10.738 1.00 8.83 124 GLU A C 1
ATOM 820 O O . GLU A 1 98 ? 22.614 118.904 11.534 1.00 9.78 124 GLU A O 1
ATOM 826 N N . ALA A 1 99 ? 22.657 121.075 11.010 1.00 9.52 125 ALA A N 1
ATOM 827 C CA . ALA A 1 99 ? 23.231 121.474 12.288 1.00 11.04 125 ALA A CA 1
ATOM 828 C C . ALA A 1 99 ? 22.302 121.185 13.461 1.00 8.18 125 ALA A C 1
ATOM 829 O O . ALA A 1 99 ? 22.751 120.689 14.503 1.00 9.56 125 ALA A O 1
ATOM 831 N N . ALA A 1 100 ? 21.019 121.482 13.299 1.00 8.73 126 ALA A N 1
ATOM 832 C CA . ALA A 1 100 ? 20.032 121.253 14.344 1.00 9.06 126 ALA A CA 1
ATOM 833 C C . ALA A 1 100 ? 19.909 119.773 14.674 1.00 8.07 126 ALA A C 1
ATOM 834 O O . ALA A 1 100 ? 19.818 119.401 15.843 1.00 9.41 126 ALA A O 1
ATOM 836 N N . ILE A 1 101 ? 19.907 118.922 13.658 1.00 8.46 127 ILE A N 1
ATOM 837 C CA . ILE A 1 101 ? 19.708 117.499 13.895 1.00 8.86 127 ILE A CA 1
ATOM 838 C C . ILE A 1 101 ? 20.981 116.810 14.325 1.00 10.87 127 ILE A C 1
ATOM 839 O O . ILE A 1 101 ? 20.967 116.050 15.297 1.00 11.75 127 ILE A O 1
ATOM 844 N N . THR A 1 102 ? 22.080 117.038 13.614 1.00 9.57 128 THR A N 1
ATOM 845 C CA . THR A 1 102 ? 23.262 116.208 13.825 1.00 10.92 128 THR A CA 1
ATOM 846 C C . THR A 1 102 ? 24.168 116.696 14.946 1.00 11.71 128 THR A C 1
ATOM 847 O O . THR A 1 102 ? 24.938 115.903 15.492 1.00 10.49 128 THR A O 1
ATOM 851 N N . LEU A 1 103 ? 24.069 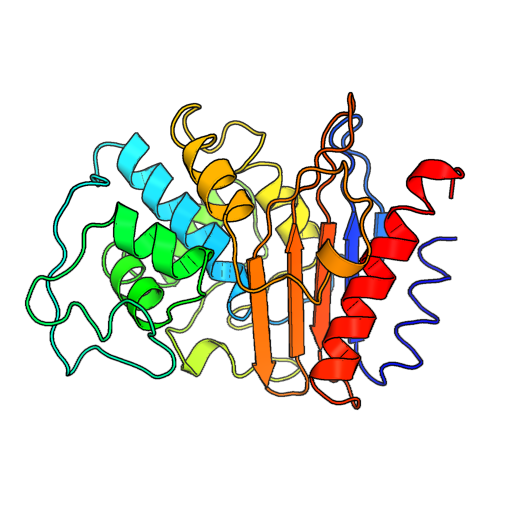117.975 15.310 1.00 10.56 129 LEU A N 1
ATOM 852 C CA . LEU A 1 103 ? 24.854 118.517 16.417 1.00 12.49 129 LEU A CA 1
ATOM 853 C C . LEU A 1 103 ? 23.996 119.213 17.476 1.00 12.09 129 LEU A C 1
ATOM 854 O O . LEU A 1 103 ? 24.534 119.743 18.441 1.00 15.18 129 LEU A O 1
ATOM 859 N N . SER A 1 104 ? 22.677 119.201 17.294 1.00 9.56 130 SER A N 1
ATOM 860 C CA A SER A 1 104 ? 21.716 119.800 18.217 0.70 10.36 130 SER A CA 1
ATOM 861 C CA B SER A 1 104 ? 21.742 119.798 18.256 0.30 11.27 130 SER A CA 1
ATOM 862 C C . SER A 1 104 ? 21.944 121.299 18.414 1.00 12.45 130 SER A C 1
ATOM 863 O O . SER A 1 104 ? 21.708 121.849 19.485 1.00 13.53 130 SER A O 1
ATOM 868 N N . ASP A 1 105 ? 22.362 121.965 17.354 1.00 10.00 131 ASP A N 1
ATOM 869 C CA . ASP A 1 105 ? 22.634 123.402 17.404 1.00 11.00 131 ASP A CA 1
ATOM 870 C C . ASP A 1 105 ? 21.360 124.188 17.760 1.00 9.51 131 ASP A C 1
ATOM 871 O O . ASP A 1 105 ? 20.344 124.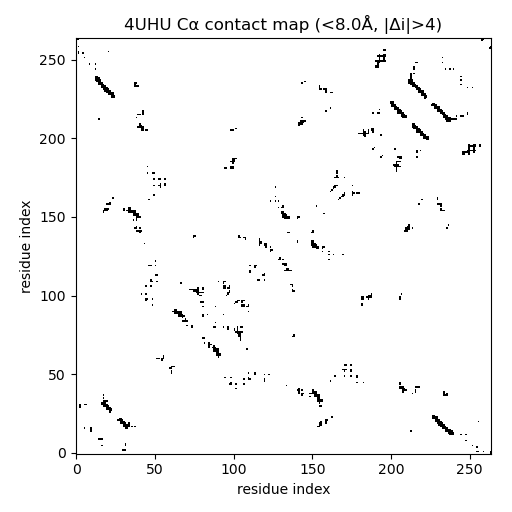089 17.056 1.00 11.76 131 ASP A O 1
ATOM 876 N N . ASN A 1 106 ? 21.403 124.970 18.842 1.00 9.64 132 ASN A N 1
ATOM 877 C CA . ASN A 1 106 ? 20.201 125.649 19.325 1.00 9.85 132 ASN A CA 1
ATOM 878 C C . ASN A 1 106 ? 19.814 126.865 18.493 1.00 8.70 132 ASN A C 1
ATOM 879 O O . ASN A 1 106 ? 18.633 127.072 18.219 1.00 9.78 132 ASN A O 1
ATOM 884 N N . THR A 1 107 ? 20.782 127.689 18.115 1.00 10.51 133 THR A N 1
ATOM 885 C CA . THR A 1 107 ? 20.454 128.831 17.269 1.00 10.11 133 THR A CA 1
ATOM 886 C C . THR A 1 107 ? 19.890 128.361 15.928 1.00 10.01 133 THR A C 1
ATOM 887 O O . THR A 1 107 ? 18.951 128.961 15.411 1.00 10.15 133 THR A O 1
ATOM 891 N N . ALA A 1 108 ? 20.429 127.272 15.385 1.00 8.94 134 ALA A N 1
ATOM 892 C CA . ALA A 1 108 ? 19.914 126.726 14.137 1.00 8.80 134 ALA A CA 1
ATOM 893 C C . ALA A 1 108 ? 18.433 126.401 14.272 1.00 7.99 134 ALA A C 1
ATOM 894 O O . ALA A 1 108 ? 17.636 126.715 13.375 1.00 8.83 134 ALA A O 1
ATOM 896 N N . ALA A 1 109 ? 18.063 125.777 15.392 1.00 9.50 135 ALA A N 1
ATOM 897 C CA . ALA A 1 109 ? 16.658 125.476 15.630 1.00 8.82 135 ALA A CA 1
ATOM 898 C C . ALA A 1 109 ? 15.812 126.749 15.743 1.00 8.60 135 ALA A C 1
ATOM 899 O O . ALA A 1 109 ? 14.719 126.803 15.173 1.00 9.62 135 ALA A O 1
ATOM 901 N N . ASN A 1 110 ? 16.299 127.767 16.444 1.00 7.81 136 ASN A N 1
ATOM 902 C CA . ASN A 1 110 ? 15.538 129.012 16.517 1.00 9.88 136 ASN A CA 1
ATOM 903 C C . ASN A 1 110 ? 15.373 129.675 15.149 1.00 10.06 136 ASN A C 1
ATOM 904 O O . ASN A 1 110 ? 14.310 130.198 14.853 1.00 9.44 136 ASN A O 1
ATOM 909 N N . LEU A 1 111 ? 16.420 129.662 14.333 1.00 8.19 137 LEU A N 1
ATOM 910 C CA . LEU A 1 111 ? 16.344 130.263 13.003 1.00 8.75 137 LEU A CA 1
ATOM 911 C C . LEU A 1 111 ? 15.333 129.529 12.133 1.00 9.18 137 LEU A C 1
ATOM 912 O O . LEU A 1 111 ? 14.557 130.149 11.415 1.00 10.22 137 LEU A O 1
ATOM 917 N N . LEU A 1 112 ? 15.312 128.206 12.230 1.00 8.75 138 LEU A N 1
ATOM 918 C CA . LEU A 1 112 ? 14.335 127.428 11.487 1.00 9.96 138 LEU A CA 1
ATOM 919 C C . LEU A 1 112 ? 12.921 127.635 12.021 1.00 9.11 138 LEU A C 1
ATOM 920 O O . LEU A 1 112 ? 11.976 127.716 11.236 1.00 9.88 138 LEU A O 1
ATOM 925 N N . LEU A 1 113 ? 12.777 127.750 13.342 1.00 9.72 139 LEU A N 1
ATOM 926 C CA . LEU A 1 113 ? 11.482 128.056 13.930 1.00 10.24 139 LEU A CA 1
ATOM 927 C C . LEU A 1 113 ? 10.969 129.393 13.416 1.00 10.78 139 LEU A C 1
ATOM 928 O O . LEU A 1 113 ? 9.788 129.535 13.083 1.00 11.51 139 LEU A O 1
ATOM 933 N N A GLU A 1 114 ? 11.853 130.380 13.362 0.55 9.58 140 GLU A N 1
ATOM 934 N N B GLU A 1 114 ? 11.857 130.379 13.361 0.45 9.71 140 GLU A N 1
ATOM 935 C CA A GLU A 1 114 ? 11.470 131.684 12.835 0.55 11.44 140 GLU A CA 1
ATOM 936 C CA B GLU A 1 114 ? 11.495 131.691 12.831 0.45 11.81 140 GLU A CA 1
ATOM 937 C C A GLU A 1 114 ? 10.986 131.572 11.386 0.55 12.48 140 GLU A C 1
ATOM 938 C C B GLU A 1 114 ? 11.005 131.591 11.385 0.45 12.68 140 GLU A C 1
ATOM 939 O O A GLU A 1 114 ? 9.968 132.165 11.022 0.55 15.10 140 GLU A O 1
ATOM 940 O O B GLU A 1 114 ? 10.003 132.210 11.021 0.45 14.69 140 GLU A O 1
ATOM 951 N N . ALA A 1 115 ? 11.708 130.814 10.569 1.00 11.46 141 ALA A N 1
ATOM 952 C CA . ALA A 1 115 ? 11.324 130.621 9.168 1.00 13.07 141 ALA A CA 1
ATOM 953 C C . ALA A 1 115 ? 9.966 129.923 9.044 1.00 11.31 141 ALA A C 1
ATOM 954 O O . ALA A 1 115 ? 9.168 130.237 8.148 1.00 14.23 141 ALA A O 1
ATOM 956 N N . LEU A 1 116 ? 9.694 129.006 9.968 1.00 11.08 142 LEU A N 1
ATOM 957 C CA . LEU A 1 116 ? 8.490 128.189 9.944 1.00 11.95 142 LEU A CA 1
ATOM 958 C C . LEU A 1 116 ? 7.276 128.986 10.409 1.00 12.83 142 LEU A C 1
ATOM 959 O O . LEU A 1 116 ? 6.159 128.767 9.940 1.00 15.21 142 LEU A O 1
ATOM 964 N N . GLY A 1 117 ? 7.498 129.902 11.346 1.00 12.93 143 GLY A N 1
ATOM 965 C CA . GLY A 1 117 ? 6.422 130.653 11.953 1.00 12.27 143 GLY A CA 1
ATOM 966 C C . GLY A 1 117 ? 6.244 130.391 13.439 1.00 14.54 143 GLY A C 1
ATOM 967 O O . GLY A 1 117 ? 5.212 130.745 14.001 1.00 18.68 143 GLY A O 1
ATOM 968 N N . GLY A 1 118 ? 7.227 129.752 14.077 1.00 10.82 144 GLY A N 1
ATOM 969 C CA . GLY A 1 118 ? 7.248 129.634 15.526 1.00 12.20 144 GLY A CA 1
ATOM 970 C C . GLY A 1 118 ? 6.749 128.302 16.052 1.00 9.93 144 GLY A C 1
ATOM 971 O O . GLY A 1 118 ? 6.307 127.440 15.300 1.00 10.45 144 GLY A O 1
ATOM 972 N N . PRO A 1 119 ? 6.834 128.120 17.378 1.00 10.93 145 PRO A N 1
ATOM 973 C CA . PRO A 1 119 ? 6.372 126.880 18.013 1.00 9.69 145 PRO A CA 1
ATOM 974 C C . PRO A 1 119 ? 4.922 126.527 17.653 1.00 10.30 145 PRO A C 1
ATOM 975 O O . PRO A 1 119 ? 4.630 125.358 17.467 1.00 9.36 145 PRO A O 1
ATOM 979 N N . ALA A 1 120 ? 4.030 127.505 17.536 1.00 9.69 146 ALA A N 1
ATOM 980 C CA . ALA A 1 120 ? 2.652 127.183 17.177 1.00 10.28 146 ALA A CA 1
ATOM 981 C C . ALA A 1 120 ? 2.568 126.597 15.765 1.00 9.61 146 ALA A C 1
ATOM 982 O O . ALA A 1 120 ? 1.746 125.720 15.514 1.00 9.36 146 ALA A O 1
ATOM 984 N N . ALA A 1 121 ? 3.413 127.073 14.852 1.00 9.68 147 ALA A N 1
ATOM 985 C CA . ALA A 1 121 ? 3.408 126.544 13.492 1.00 8.15 147 ALA A CA 1
ATOM 986 C C . ALA A 1 121 ? 3.908 125.106 13.501 1.00 8.30 147 ALA A C 1
ATOM 987 O O . ALA A 1 121 ? 3.407 124.266 12.764 1.00 9.16 147 ALA A O 1
ATOM 989 N 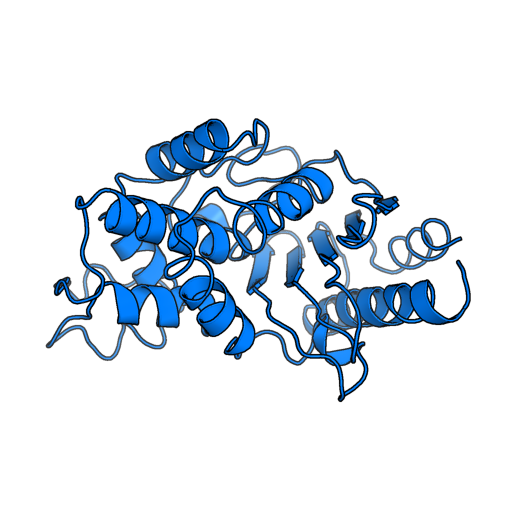N . LEU A 1 122 ? 4.877 124.807 14.354 1.00 8.37 148 LEU A N 1
ATOM 990 C CA . LEU A 1 122 ? 5.334 123.423 14.442 1.00 9.42 148 LEU A CA 1
ATOM 991 C C . LEU A 1 122 ? 4.225 122.533 15.015 1.00 8.72 148 LEU A C 1
ATOM 992 O O . LEU A 1 122 ? 3.941 121.449 14.492 1.00 8.63 148 LEU A O 1
ATOM 997 N N . THR A 1 123 ? 3.577 122.995 16.077 1.00 8.82 149 THR A N 1
ATOM 998 C CA . THR A 1 123 ? 2.480 122.230 16.660 1.00 8.90 149 THR A CA 1
ATOM 999 C C . THR A 1 123 ? 1.353 122.023 15.641 1.00 8.33 149 THR A C 1
ATOM 1000 O O . THR A 1 123 ? 0.817 120.920 15.511 1.00 8.72 149 THR A O 1
ATOM 1004 N N . ALA A 1 124 ? 1.020 123.074 14.893 1.00 8.70 150 ALA A N 1
ATOM 1005 C CA . ALA A 1 124 ? -0.010 122.961 13.865 1.00 8.87 150 ALA A CA 1
ATOM 1006 C C . ALA A 1 124 ? 0.347 121.926 12.799 1.00 10.42 150 ALA A C 1
ATOM 1007 O O . ALA A 1 124 ? -0.516 121.176 12.356 1.00 10.54 150 ALA A O 1
ATOM 1009 N N . PHE A 1 125 ? 1.622 121.870 12.413 1.00 8.66 151 PHE A N 1
ATOM 1010 C CA . PHE A 1 125 ? 2.079 120.863 11.462 1.00 9.15 151 PHE A CA 1
ATOM 1011 C C . PHE A 1 125 ? 1.854 119.464 12.030 1.00 9.20 151 PHE A C 1
ATOM 1012 O O . PHE A 1 125 ? 1.384 118.568 11.332 1.00 9.90 151 PHE A O 1
ATOM 1020 N N . LEU A 1 126 ? 2.202 119.264 13.294 1.00 8.35 152 LEU A N 1
ATOM 1021 C CA . LEU A 1 126 ? 2.009 117.957 13.916 1.00 9.72 152 LEU A CA 1
ATOM 1022 C C . LEU A 1 126 ? 0.522 117.587 13.969 1.00 10.44 152 LEU A C 1
ATOM 1023 O O . LEU A 1 126 ? 0.149 116.445 13.680 1.00 11.20 152 LEU A O 1
ATOM 1028 N N . ARG A 1 127 ? -0.340 118.543 14.296 1.00 10.84 153 ARG A N 1
ATOM 1029 C CA . ARG A 1 127 ? -1.773 118.267 14.276 1.00 12.59 153 ARG A CA 1
ATOM 1030 C C . ARG A 1 127 ? -2.214 117.854 12.870 1.00 13.46 153 ARG A C 1
ATOM 1031 O O . ARG A 1 127 ? -3.080 116.993 12.720 1.00 14.71 153 ARG A O 1
ATOM 1039 N N . SER A 1 128 ? -1.608 118.447 11.845 1.00 11.44 154 SER A N 1
ATOM 1040 C CA . SER A 1 128 ? -2.024 118.194 10.460 1.00 13.57 154 SER A CA 1
ATOM 1041 C C . SER A 1 128 ? -1.664 116.788 9.991 1.00 14.89 154 SER A C 1
ATOM 1042 O O . SER A 1 128 ? -2.291 116.254 9.068 1.00 17.38 154 SER A O 1
ATOM 1045 N N . ILE A 1 129 ? -0.674 116.173 10.619 1.00 12.75 155 ILE A N 1
ATOM 1046 C CA . ILE A 1 129 ? -0.306 114.819 10.216 1.00 14.97 155 ILE A CA 1
ATOM 1047 C C . ILE A 1 129 ? -0.910 113.784 11.157 1.00 14.46 155 ILE A C 1
ATOM 1048 O O . ILE A 1 129 ? -0.680 112.584 10.990 1.00 17.30 155 ILE A O 1
ATOM 1053 N N . GLY A 1 130 ? -1.693 114.238 12.131 1.00 14.15 156 GLY A N 1
ATOM 1054 C CA . GLY A 1 130 ? -2.450 113.340 12.987 1.00 15.25 156 GLY A CA 1
ATOM 1055 C C . GLY A 1 130 ? -1.981 113.177 14.420 1.00 15.94 156 GLY A C 1
ATOM 1056 O O . GLY A 1 130 ? -2.564 112.403 15.178 1.00 15.59 156 GLY A O 1
ATOM 1057 N N . ASP A 1 131 ? -0.930 113.896 14.800 1.00 13.18 157 ASP A N 1
ATOM 1058 C CA . ASP A 1 131 ? -0.447 113.881 16.177 1.00 12.39 157 ASP A CA 1
ATOM 1059 C C . ASP A 1 131 ? -1.215 114.930 16.969 1.00 12.45 157 ASP A C 1
ATOM 1060 O O . ASP A 1 131 ? -1.027 116.120 16.748 1.00 12.08 157 ASP A O 1
ATOM 1065 N N . GLU A 1 132 ? -2.075 114.492 17.885 1.00 14.15 158 GLU A N 1
ATOM 1066 C CA . GLU A 1 132 ? -2.893 115.416 18.674 1.00 15.57 158 GLU A CA 1
ATOM 1067 C C . GLU A 1 132 ? -2.307 115.708 20.054 1.00 15.87 158 GLU A C 1
ATOM 1068 O O . GLU A 1 132 ? -2.939 116.379 20.876 1.00 18.09 158 GLU A O 1
ATOM 1074 N N . VAL A 1 133 ? -1.101 115.208 20.303 1.00 12.91 159 VAL A N 1
ATOM 1075 C CA . VAL A 1 133 ? -0.505 115.239 21.628 1.00 13.84 159 VAL A CA 1
ATO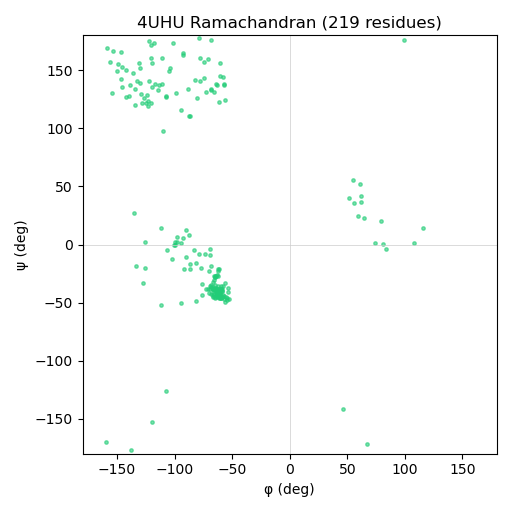M 1076 C C . VAL A 1 133 ? 0.706 116.170 21.726 1.00 11.50 159 VAL A C 1
ATOM 1077 O O . VAL A 1 133 ? 0.798 117.027 22.613 1.00 13.51 159 VAL A O 1
ATOM 1081 N N . THR A 1 134 ? 1.645 115.988 20.812 1.00 10.45 160 THR A N 1
ATOM 1082 C CA . THR A 1 134 ? 2.921 116.686 20.875 1.00 11.09 160 THR A CA 1
ATOM 1083 C C . THR A 1 134 ? 2.723 118.184 20.729 1.00 9.76 160 THR A C 1
ATOM 1084 O O . THR A 1 134 ? 1.917 118.639 19.923 1.00 11.36 160 THR A O 1
ATOM 1088 N N . ARG A 1 135 ? 3.444 118.955 21.527 1.00 9.03 161 ARG A N 1
ATOM 1089 C CA . ARG A 1 135 ? 3.311 120.409 21.460 1.00 9.63 161 ARG A CA 1
ATOM 1090 C C . ARG A 1 135 ? 4.640 121.091 21.726 1.00 8.66 161 ARG A C 1
ATOM 1091 O O . ARG A 1 135 ? 5.368 120.708 22.661 1.00 9.62 161 ARG A O 1
ATOM 1099 N N . LEU A 1 136 ? 4.954 122.101 20.908 1.00 9.15 162 LEU A N 1
ATOM 1100 C CA . LEU A 1 136 ? 6.064 122.993 21.203 1.00 8.92 162 LEU A CA 1
ATOM 1101 C C . LEU A 1 136 ? 5.495 124.344 21.551 1.00 10.64 162 LEU A C 1
ATOM 1102 O O . LEU A 1 136 ? 4.574 124.826 20.892 1.00 11.27 162 LEU A O 1
ATOM 1107 N N . ASP A 1 137 ? 6.073 124.954 22.574 1.00 9.98 163 ASP A N 1
ATOM 1108 C CA . ASP A 1 137 ? 5.540 126.184 23.147 1.00 9.28 163 ASP A CA 1
ATOM 1109 C C . ASP A 1 137 ? 6.573 127.285 23.243 1.00 11.59 163 ASP A C 1
ATOM 1110 O O . ASP A 1 137 ? 6.252 128.477 23.127 1.00 14.79 163 ASP A O 1
ATOM 1115 N N . ARG A 1 138 ? 7.815 126.887 23.479 1.00 11.28 164 ARG A N 1
ATOM 1116 C CA . ARG A 1 138 ? 8.886 127.841 23.716 1.00 11.32 164 ARG A CA 1
ATOM 1117 C C . ARG A 1 138 ? 10.017 127.706 22.705 1.00 9.71 164 ARG A C 1
ATOM 1118 O O . ARG A 1 138 ? 10.042 126.789 21.891 1.00 11.39 164 ARG A O 1
ATOM 1126 N N . TRP A 1 139 ? 10.941 128.652 22.762 1.00 11.41 165 TRP A N 1
ATOM 1127 C CA . TRP A 1 139 ? 12.105 128.661 21.895 1.00 12.31 165 TRP A CA 1
ATOM 1128 C C . TRP A 1 139 ? 13.321 128.161 22.658 1.00 11.20 165 TRP A C 1
ATOM 1129 O O . TRP A 1 139 ? 13.247 127.947 23.873 1.00 12.44 165 TRP A O 1
ATOM 1140 N N . GLU A 1 140 ? 14.445 127.987 21.968 1.00 10.00 166 GLU A N 1
ATOM 1141 C CA . GLU A 1 140 ? 15.705 127.672 22.649 1.00 11.49 166 GLU A CA 1
ATOM 1142 C C . GLU A 1 140 ? 16.276 128.895 23.355 1.00 12.02 166 GLU A C 1
ATOM 1143 O O . GLU A 1 140 ? 16.214 130.000 22.825 1.00 12.74 166 GLU A O 1
ATOM 1149 N N . PRO A 1 141 ? 16.881 128.702 24.538 1.00 12.40 167 PRO A N 1
ATOM 1150 C CA . PRO A 1 141 ? 17.081 127.455 25.282 1.00 13.35 167 PRO A CA 1
ATOM 1151 C C . PRO A 1 141 ? 16.000 127.180 26.329 1.00 12.41 167 PRO A C 1
ATOM 1152 O O . PRO A 1 141 ? 16.092 126.185 27.034 1.00 13.15 167 PRO A O 1
ATOM 1156 N N . GLU A 1 142 ? 15.007 128.052 26.446 1.00 11.40 168 GLU A N 1
ATOM 1157 C CA . GLU A 1 142 ? 14.015 127.954 27.515 1.00 14.10 168 GLU A CA 1
ATOM 1158 C C . GLU A 1 142 ? 13.172 126.684 27.501 1.00 13.58 168 GLU A C 1
ATOM 1159 O O . GLU A 1 142 ? 12.693 126.239 28.552 1.00 14.96 168 GLU A O 1
ATOM 1165 N N . LEU A 1 143 ? 12.992 126.085 26.326 1.00 12.36 169 LEU A N 1
ATOM 1166 C CA . LEU A 1 143 ? 12.101 124.935 26.196 1.00 11.57 169 LEU A CA 1
ATOM 1167 C C . LEU A 1 143 ? 12.655 123.695 26.894 1.00 13.18 169 LEU A C 1
ATOM 1168 O O . LEU A 1 143 ? 11.961 122.694 27.006 1.00 15.25 169 LEU A O 1
ATOM 1173 N N . ASN A 1 144 ? 13.905 123.756 27.343 1.00 12.48 170 ASN A N 1
ATOM 1174 C CA . ASN A 1 144 ? 14.520 122.601 28.010 1.00 14.25 170 ASN A CA 1
ATOM 1175 C C . ASN A 1 144 ? 14.325 122.556 29.527 1.00 12.62 170 ASN A C 1
ATOM 1176 O O . ASN A 1 144 ? 14.959 121.746 30.204 1.00 15.42 170 ASN A O 1
ATOM 1181 N N . GLU A 1 145 ? 13.433 123.394 30.052 1.00 11.92 171 GLU A N 1
ATOM 1182 C CA . GLU A 1 145 ? 13.176 123.455 31.494 1.00 12.05 171 GLU A CA 1
ATOM 1183 C C . GLU A 1 145 ? 12.810 122.092 32.091 1.00 13.31 171 GLU A C 1
ATOM 1184 O O . GLU A 1 145 ? 13.314 121.706 33.144 1.00 13.18 171 GLU A O 1
ATOM 1190 N N . ALA A 1 146 ? 11.912 121.388 31.415 1.00 11.88 172 ALA A N 1
ATOM 1191 C CA . ALA A 1 146 ? 11.547 120.012 31.759 1.00 12.82 172 ALA A CA 1
ATOM 1192 C C . ALA A 1 146 ? 10.925 119.882 33.154 1.00 13.13 172 ALA A C 1
ATOM 1193 O O . ALA A 1 146 ? 11.157 118.909 33.868 1.00 13.52 172 ALA A O 1
ATOM 1195 N N . ALA A 1 147 ? 10.127 120.867 33.544 1.00 12.53 173 ALA A N 1
ATOM 1196 C CA . ALA A 1 147 ? 9.505 120.861 34.861 1.00 14.27 173 ALA A CA 1
ATOM 1197 C C . ALA A 1 147 ? 8.392 119.822 34.950 1.00 14.62 173 ALA A C 1
ATOM 1198 O O . ALA A 1 147 ? 7.525 119.777 34.078 1.00 14.00 173 ALA A O 1
ATOM 1200 N N . PRO A 1 148 ? 8.402 118.997 36.008 1.00 13.01 174 PRO A N 1
ATOM 1201 C CA . PRO A 1 148 ? 7.311 118.031 36.181 1.00 13.89 174 PRO A CA 1
ATOM 1202 C C . PRO A 1 148 ? 5.956 118.739 36.236 1.00 14.95 174 PRO A C 1
ATOM 1203 O O . PRO A 1 148 ? 5.836 119.803 36.850 1.00 16.62 174 PRO A O 1
ATOM 1207 N N . GLY A 1 149 ? 4.962 118.172 35.558 1.00 16.28 175 GLY A N 1
ATOM 1208 C CA . GLY A 1 149 ? 3.615 118.718 35.583 1.00 19.26 175 GLY A CA 1
ATOM 1209 C C . GLY A 1 149 ? 3.372 119.847 34.595 1.00 17.85 175 GLY A C 1
ATOM 1210 O O . GLY A 1 149 ? 2.254 120.350 34.480 1.00 21.24 175 GLY A O 1
ATOM 1211 N N . ASP A 1 150 ? 4.422 120.249 33.888 1.00 14.58 176 ASP A N 1
ATOM 1212 C CA . ASP A 1 150 ? 4.345 121.317 32.899 1.00 14.29 176 ASP A CA 1
ATOM 1213 C C . ASP A 1 150 ? 4.113 120.697 31.526 1.00 13.15 176 ASP A C 1
ATOM 1214 O O . ASP A 1 150 ? 4.972 119.964 31.029 1.00 14.60 176 ASP A O 1
ATOM 1219 N N . PRO A 1 151 ? 2.955 120.973 30.899 1.00 14.18 177 PRO A N 1
ATOM 1220 C CA . PRO A 1 151 ? 2.696 120.346 29.596 1.00 14.83 177 PRO A CA 1
ATOM 1221 C C . PRO A 1 151 ? 3.417 121.018 28.426 1.00 11.80 177 PRO A C 1
ATOM 1222 O O . PRO A 1 151 ? 3.384 120.485 27.311 1.00 12.90 177 PRO A O 1
ATOM 1226 N N . ARG A 1 152 ? 4.053 122.160 28.656 1.00 11.98 178 ARG A N 1
ATOM 1227 C CA . ARG A 1 152 ? 4.752 122.844 27.569 1.00 11.04 178 ARG A CA 1
ATOM 1228 C C . ARG A 1 152 ? 5.893 121.997 27.015 1.00 9.28 178 ARG A C 1
ATOM 1229 O O . ARG A 1 152 ? 6.615 121.359 27.777 1.00 11.37 178 ARG A O 1
ATOM 1237 N N . ASP A 1 153 ? 6.038 121.964 25.690 1.00 9.55 179 ASP A N 1
ATOM 1238 C CA . ASP A 1 153 ? 7.203 121.351 25.054 1.00 8.76 179 ASP A CA 1
ATOM 1239 C C . ASP A 1 153 ? 7.306 119.866 25.367 1.00 9.82 179 ASP A C 1
ATOM 1240 O O . ASP A 1 153 ? 8.392 119.339 25.617 1.00 10.85 179 ASP A O 1
ATOM 1245 N N . THR A 1 154 ? 6.165 119.195 25.336 1.00 8.50 180 THR A N 1
ATOM 1246 C CA . THR A 1 154 ? 6.105 117.769 25.669 1.00 9.29 180 THR A CA 1
ATOM 1247 C C . THR A 1 154 ? 5.567 116.911 24.530 1.00 8.35 180 THR A C 1
ATOM 1248 O O . THR A 1 154 ? 4.900 117.387 23.599 1.00 8.99 180 THR A O 1
ATOM 1252 N N . THR A 1 155 ? 5.876 115.619 24.626 1.00 9.68 181 THR A N 1
ATOM 1253 C CA . THR A 1 155 ? 5.301 114.590 23.773 1.00 10.02 181 THR A CA 1
ATOM 1254 C C . THR A 1 155 ? 4.975 113.400 24.676 1.00 8.67 181 THR A C 1
ATOM 1255 O O . THR A 1 155 ? 5.138 113.478 25.899 1.00 10.75 181 THR A O 1
ATOM 1259 N N . THR A 1 156 ? 4.492 112.311 24.083 1.00 8.75 182 THR A N 1
ATOM 1260 C CA . THR A 1 156 ? 4.448 111.028 24.788 1.00 10.61 182 THR A CA 1
ATOM 1261 C C . THR A 1 156 ? 5.297 110.062 23.979 1.00 8.92 182 THR A C 1
ATOM 1262 O O . THR A 1 156 ? 5.501 110.270 22.779 1.00 9.62 182 THR A O 1
ATOM 1266 N N . PRO A 1 157 ? 5.816 109.003 24.621 1.00 9.15 183 PRO A N 1
ATOM 1267 C CA . PRO A 1 157 ? 6.666 108.093 23.840 1.00 10.39 183 PRO A CA 1
ATOM 1268 C C . PRO A 1 157 ? 5.913 107.492 22.652 1.00 9.60 183 PRO A C 1
ATOM 1269 O O . PRO A 1 157 ? 6.481 107.378 21.548 1.00 9.69 183 PRO A O 1
ATOM 1273 N N . ALA A 1 158 ? 4.653 107.129 22.850 1.00 9.77 184 ALA A N 1
ATOM 1274 C CA . ALA A 1 158 ? 3.873 106.523 21.776 1.00 10.43 184 ALA A CA 1
ATOM 1275 C C . ALA A 1 158 ? 3.538 107.528 20.684 1.00 10.34 184 ALA A C 1
ATOM 1276 O O . ALA A 1 158 ? 3.611 107.202 19.498 1.00 11.63 184 ALA A O 1
ATOM 1278 N N . ALA A 1 159 ? 3.173 108.751 21.059 1.00 9.84 185 ALA A N 1
ATOM 1279 C CA . ALA A 1 159 ? 2.861 109.748 20.054 1.00 9.21 185 ALA A CA 1
ATOM 1280 C C . ALA A 1 159 ? 4.091 110.040 19.209 1.00 10.36 185 ALA A C 1
ATOM 1281 O O . ALA A 1 159 ? 4.000 110.164 17.981 1.00 9.67 185 ALA A O 1
ATOM 1283 N N . MET A 1 160 ? 5.244 110.173 19.858 1.00 9.88 186 MET A N 1
ATOM 1284 C CA . MET A 1 160 ? 6.459 110.489 19.130 1.00 9.19 186 MET A CA 1
ATOM 1285 C C . MET A 1 160 ? 6.846 109.339 18.212 1.00 8.16 186 MET A C 1
ATOM 1286 O O . MET A 1 160 ? 7.288 109.558 17.088 1.00 9.48 186 MET A O 1
ATOM 1291 N N . ALA A 1 161 ? 6.674 108.106 18.672 1.00 8.48 187 ALA A N 1
ATOM 1292 C CA . ALA A 1 161 ? 7.006 106.971 17.818 1.00 8.88 187 ALA A CA 1
ATOM 1293 C C . ALA A 1 161 ? 6.124 106.940 16.564 1.00 10.27 187 ALA A C 1
ATOM 1294 O O . ALA A 1 161 ? 6.625 106.732 15.456 1.00 9.76 187 ALA A O 1
ATOM 1296 N N . ALA A 1 162 ? 4.821 107.147 16.734 1.00 9.15 188 ALA A N 1
ATOM 1297 C CA . ALA A 1 162 ? 3.910 107.173 15.592 1.00 9.51 188 ALA A CA 1
ATOM 1298 C C . ALA A 1 162 ? 4.233 108.340 14.661 1.00 9.48 188 ALA A C 1
ATOM 1299 O O . ALA A 1 162 ? 4.147 108.217 13.435 1.00 11.16 188 ALA A O 1
ATOM 1301 N N . THR A 1 163 ? 4.605 109.478 15.236 1.00 8.45 189 THR A N 1
ATOM 1302 C CA . THR A 1 163 ? 4.952 110.627 14.428 1.00 9.35 189 THR A CA 1
ATOM 1303 C C . THR A 1 163 ? 6.225 110.390 13.629 1.00 9.55 189 THR A C 1
ATOM 1304 O O . THR A 1 163 ? 6.272 110.716 12.439 1.00 9.77 189 THR A O 1
ATOM 1308 N N . LEU A 1 164 ? 7.241 109.787 14.239 1.00 9.60 190 LEU A N 1
ATOM 1309 C CA . LEU A 1 164 ? 8.450 109.451 13.488 1.00 11.14 190 LEU A CA 1
ATOM 1310 C C . LEU A 1 164 ? 8.141 108.477 12.372 1.00 13.04 190 LEU A C 1
ATOM 1311 O O . LEU A 1 164 ? 8.675 108.584 11.261 1.00 12.99 190 LEU A O 1
ATOM 1316 N N . ARG A 1 165 ? 7.287 107.505 12.654 1.00 10.28 191 ARG A N 1
ATOM 1317 C CA . ARG A 1 165 ? 6.940 106.535 11.639 1.00 11.43 191 ARG A CA 1
ATOM 1318 C C . ARG A 1 165 ? 6.308 107.218 10.430 1.00 13.29 191 ARG A C 1
ATOM 1319 O O . ARG A 1 165 ? 6.710 106.965 9.290 1.00 14.35 191 ARG A O 1
ATOM 1327 N N A THR A 1 166 ? 5.325 108.074 10.695 0.48 11.72 192 THR A N 1
ATOM 1328 N N B THR A 1 166 ? 5.337 108.095 10.647 0.52 11.66 192 THR A N 1
ATOM 1329 C CA A THR A 1 166 ? 4.608 108.806 9.655 0.48 12.47 192 THR A CA 1
ATOM 1330 C CA B THR A 1 166 ? 4.678 108.696 9.494 0.52 13.32 192 THR A CA 1
ATOM 1331 C C A THR A 1 166 ? 5.549 109.681 8.819 0.48 13.52 192 THR A C 1
ATOM 1332 C C B THR A 1 166 ? 5.560 109.714 8.769 0.52 14.17 192 THR A C 1
ATOM 1333 O O A THR A 1 166 ? 5.463 109.696 7.592 0.48 11.51 192 THR A O 1
ATOM 1334 O O B THR A 1 166 ? 5.430 109.878 7.557 0.52 15.35 192 THR A O 1
ATOM 1341 N N . LEU A 1 167 ? 6.460 110.383 9.481 1.00 11.32 193 LEU A N 1
ATOM 1342 C CA . LEU A 1 167 ? 7.373 111.308 8.816 1.00 11.87 193 LEU A CA 1
ATOM 1343 C C . LEU A 1 167 ? 8.483 110.623 8.028 1.00 13.94 193 LEU A C 1
ATOM 1344 O O . LEU A 1 167 ? 8.802 111.030 6.909 1.00 15.51 193 LEU A O 1
ATOM 1349 N N . LEU A 1 168 ? 9.089 109.596 8.613 1.00 14.80 194 LEU A N 1
ATOM 1350 C CA . LEU A 1 168 ? 10.276 108.979 8.026 1.00 16.75 194 LEU A CA 1
ATOM 1351 C C . LEU A 1 168 ? 9.951 107.822 7.110 1.00 23.02 194 LEU A C 1
ATOM 1352 O O . LEU A 1 168 ? 10.774 107.449 6.275 1.00 24.32 194 LEU A O 1
ATOM 1357 N N . LEU A 1 169 ? 8.764 107.245 7.270 1.00 17.92 195 LEU A N 1
ATOM 1358 C CA . LEU A 1 169 ? 8.430 106.016 6.561 1.00 21.24 195 LEU A CA 1
ATOM 1359 C C . LEU A 1 169 ? 7.050 106.084 5.914 1.00 19.07 195 LEU A C 1
ATOM 1360 O O . LEU A 1 169 ? 6.745 105.300 5.009 1.00 26.22 195 LEU A O 1
ATOM 1365 N N . GLY A 1 170 ? 6.222 107.021 6.367 1.00 23.52 196 GLY A N 1
ATOM 1366 C CA . GLY A 1 170 ? 4.873 107.191 5.845 1.00 19.52 196 GLY A CA 1
ATOM 1367 C C . GLY A 1 170 ? 4.792 108.206 4.718 1.00 21.92 196 GLY A C 1
ATOM 1368 O O . GLY A 1 170 ? 5.769 108.418 4.016 1.00 30.67 196 GLY A O 1
ATOM 1369 N N A ASP A 1 171 ? 3.635 108.836 4.536 0.47 21.88 197 ASP A N 1
ATOM 1370 N N B ASP A 1 171 ? 3.637 108.846 4.562 0.53 21.89 197 ASP A N 1
ATOM 1371 C CA A ASP A 1 171 ? 3.457 109.729 3.390 0.47 23.95 197 ASP A CA 1
ATOM 1372 C CA B ASP A 1 171 ? 3.406 109.713 3.408 0.53 25.05 197 ASP A CA 1
ATOM 1373 C C A ASP A 1 171 ? 3.214 111.192 3.761 0.47 24.50 197 ASP A C 1
ATOM 1374 C C B ASP A 1 171 ? 3.228 111.192 3.755 0.53 24.50 197 ASP A C 1
ATOM 1375 O O A ASP A 1 171 ? 2.660 111.950 2.966 0.47 26.66 197 ASP A O 1
ATOM 1376 O O B ASP A 1 171 ? 2.737 111.964 2.933 0.53 26.12 197 ASP A O 1
ATOM 1385 N N . ALA A 1 172 ? 3.632 111.589 4.958 1.00 21.28 198 ALA A N 1
ATOM 1386 C CA . ALA A 1 172 ? 3.490 112.982 5.383 1.00 20.75 198 ALA A CA 1
ATOM 1387 C C . ALA A 1 172 ? 4.378 113.906 4.553 1.00 17.16 198 ALA A C 1
ATOM 1388 O O . ALA A 1 172 ? 4.018 115.048 4.275 1.00 21.72 198 ALA A O 1
ATOM 1390 N N . LEU A 1 173 ? 5.545 113.401 4.176 1.00 12.81 199 LEU A N 1
ATOM 1391 C CA . LEU A 1 173 ? 6.501 114.143 3.367 1.00 11.81 199 LEU A CA 1
ATOM 1392 C C . LEU A 1 173 ? 6.607 113.536 1.980 1.00 10.67 199 LEU A C 1
ATOM 1393 O O . LEU A 1 173 ? 6.240 112.369 1.768 1.00 12.42 199 LEU A O 1
ATOM 1398 N N . SER A 1 174 ? 7.109 114.316 1.024 1.00 10.94 200 SER A N 1
ATOM 1399 C CA . SER A 1 174 ? 7.463 113.785 -0.289 1.00 11.50 200 SER A CA 1
ATOM 1400 C C . SER A 1 174 ? 8.537 112.707 -0.135 1.00 11.14 200 SER A C 1
ATOM 1401 O O . SER A 1 174 ? 9.280 112.697 0.839 1.00 11.99 200 SER A O 1
ATOM 1404 N N . PRO A 1 175 ? 8.626 111.792 -1.106 1.00 14.22 201 PRO A N 1
ATOM 1405 C CA . PRO A 1 175 ? 9.671 110.770 -0.977 1.00 13.88 201 PRO A CA 1
ATOM 1406 C C . PRO A 1 175 ? 11.084 111.358 -0.888 1.00 12.65 201 PRO A C 1
ATOM 1407 O O . PRO A 1 175 ? 11.894 110.848 -0.110 1.00 12.62 201 PRO A O 1
ATOM 1411 N N . ALA A 1 176 ? 11.365 112.420 -1.635 1.00 12.37 202 ALA A N 1
ATOM 1412 C CA . ALA A 1 176 ? 12.671 113.071 -1.560 1.00 13.28 202 ALA A CA 1
ATOM 1413 C C . ALA A 1 176 ? 12.922 113.661 -0.171 1.00 11.37 202 ALA A C 1
ATOM 1414 O O . ALA A 1 176 ? 14.017 113.531 0.381 1.00 12.35 202 ALA A O 1
ATOM 1416 N N . SER A 1 177 ? 11.914 114.324 0.391 1.00 10.67 203 SER A N 1
ATOM 1417 C CA . SER A 1 177 ? 12.044 114.915 1.718 1.00 10.82 203 SER A CA 1
ATOM 1418 C C . SER A 1 177 ? 12.209 113.852 2.805 1.00 10.03 203 SER A C 1
ATOM 1419 O O . SER A 1 177 ? 13.012 114.014 3.732 1.00 11.24 203 SER A O 1
ATOM 1422 N N A ARG A 1 178 ? 11.452 112.763 2.705 0.56 10.52 204 ARG A N 1
ATOM 1423 N N B ARG A 1 178 ? 11.456 112.771 2.678 0.44 11.19 204 ARG A N 1
ATOM 1424 C CA A ARG A 1 178 ? 11.609 111.648 3.636 0.56 11.87 204 ARG A CA 1
ATOM 1425 C CA B ARG A 1 178 ? 11.558 111.649 3.592 0.44 12.67 204 ARG A CA 1
ATOM 1426 C C A ARG A 1 178 ? 13.040 111.155 3.642 0.56 10.89 204 ARG A C 1
ATOM 1427 C C B ARG A 1 178 ? 12.981 111.088 3.624 0.44 11.47 204 ARG A C 1
ATOM 1428 O O A ARG A 1 178 ? 13.639 110.952 4.704 0.56 9.91 204 ARG A O 1
ATOM 1429 O O B ARG A 1 178 ? 13.525 110.802 4.694 0.44 10.34 204 ARG A O 1
ATOM 1444 N N . GLN A 1 179 ? 13.583 110.945 2.447 1.00 10.20 205 GLN A N 1
ATOM 1445 C CA . GLN A 1 179 ? 14.946 110.448 2.338 1.00 10.15 205 GLN A CA 1
ATOM 1446 C C . GLN A 1 179 ? 15.926 111.452 2.952 1.00 9.07 205 GLN A C 1
ATOM 1447 O O . GLN A 1 179 ? 16.862 111.066 3.634 1.00 10.52 205 GLN A O 1
ATOM 1453 N N . GLN A 1 180 ? 15.695 112.742 2.726 1.00 9.19 206 GLN A N 1
ATOM 1454 C CA . GLN A 1 180 ? 16.575 113.746 3.312 1.00 10.36 206 GLN A CA 1
ATOM 1455 C C . GLN A 1 180 ? 16.553 113.724 4.840 1.00 9.18 206 GLN A C 1
ATOM 1456 O O . GLN A 1 180 ? 17.587 113.851 5.500 1.00 9.48 206 GLN A O 1
ATOM 1462 N N . LEU A 1 181 ? 15.367 113.551 5.401 1.00 9.17 207 LEU A N 1
ATOM 1463 C CA . LEU A 1 181 ? 15.221 113.530 6.849 1.00 9.57 207 LEU A CA 1
ATOM 1464 C C . LEU A 1 181 ? 15.926 112.303 7.425 1.00 9.13 207 LEU A C 1
ATOM 1465 O O . LEU A 1 181 ? 16.639 112.410 8.426 1.00 9.79 207 LEU A O 1
ATOM 1470 N N . VAL A 1 182 ? 15.732 111.153 6.786 1.00 9.16 208 VAL A N 1
ATOM 1471 C CA . VAL A 1 182 ? 16.465 109.951 7.156 1.00 9.86 208 VAL A CA 1
ATOM 1472 C C . VAL A 1 182 ? 17.976 110.203 7.122 1.00 12.15 208 VAL A C 1
ATOM 1473 O O . VAL A 1 182 ? 18.689 109.860 8.068 1.00 10.92 208 VAL A O 1
ATOM 1477 N N . ASP A 1 183 ? 18.465 110.813 6.042 1.00 9.77 209 ASP A N 1
ATOM 1478 C CA . ASP A 1 183 ? 19.900 111.021 5.891 1.00 10.18 209 ASP A CA 1
ATOM 1479 C C . ASP A 1 183 ? 20.452 111.882 7.023 1.00 10.93 209 ASP A C 1
ATOM 1480 O O . ASP A 1 183 ? 21.534 111.606 7.551 1.00 11.86 209 ASP A O 1
ATOM 1485 N N . TRP A 1 184 ? 19.706 112.911 7.408 1.00 9.22 210 TRP A N 1
ATOM 1486 C CA . TRP A 1 184 ? 20.149 113.772 8.503 1.00 9.88 210 TRP A CA 1
ATOM 1487 C C . TRP A 1 184 ? 20.205 112.998 9.816 1.00 8.52 210 TRP A C 1
ATOM 1488 O O . TRP A 1 184 ? 21.196 113.079 10.545 1.00 10.09 210 TRP A O 1
ATOM 1499 N N . LEU A 1 185 ? 19.170 112.224 10.111 1.00 8.24 211 LEU A N 1
ATOM 1500 C CA . LEU A 1 185 ? 19.133 111.486 11.371 1.00 9.08 211 LEU A CA 1
ATOM 1501 C C . LEU A 1 185 ? 20.216 110.418 11.437 1.00 8.33 211 LEU A C 1
ATOM 1502 O O . LEU A 1 185 ? 20.819 110.202 12.485 1.00 9.16 211 LEU A O 1
ATOM 1507 N N . VAL A 1 186 ? 20.472 109.759 10.315 1.00 8.87 212 VAL A N 1
ATOM 1508 C CA . VAL A 1 186 ? 21.504 108.731 10.260 1.00 10.03 212 VAL A CA 1
ATOM 1509 C C . VAL A 1 186 ? 22.889 109.342 10.475 1.00 10.46 212 VAL A C 1
ATOM 1510 O O . VAL A 1 186 ? 23.785 108.686 11.000 1.00 12.29 212 VAL A O 1
ATOM 1514 N N . ALA A 1 187 ? 23.040 110.621 10.128 1.00 8.97 213 ALA A N 1
ATOM 1515 C CA . ALA A 1 187 ? 24.307 111.324 10.313 1.00 10.76 213 ALA A CA 1
ATOM 1516 C C . ALA A 1 187 ? 24.462 111.974 11.702 1.00 9.54 213 ALA A C 1
ATOM 1517 O O . ALA A 1 187 ? 25.427 112.707 11.937 1.00 11.59 213 ALA A O 1
ATOM 1519 N N . ASN A 1 188 ? 23.542 111.705 12.622 1.00 10.10 214 ASN A N 1
ATOM 1520 C CA . ASN A 1 188 ? 23.644 112.310 13.950 1.00 10.00 214 ASN A CA 1
ATOM 1521 C C . ASN A 1 188 ? 24.966 112.002 14.654 1.00 11.32 214 ASN A C 1
ATOM 1522 O O . ASN A 1 188 ? 25.445 110.864 14.608 1.00 12.33 214 ASN A O 1
ATOM 1527 N N . LYS A 1 189 ? 25.543 113.014 15.303 1.00 10.45 215 LYS A N 1
ATOM 1528 C CA A LYS A 1 189 ? 26.835 112.859 15.965 0.58 12.30 215 LYS A CA 1
ATOM 1529 C CA B LYS A 1 189 ? 26.838 112.883 15.963 0.42 13.30 215 LYS A CA 1
ATOM 1530 C C . LYS A 1 189 ? 26.739 112.879 17.491 1.00 12.65 215 LYS A C 1
ATOM 1531 O O . LYS A 1 189 ? 27.738 112.672 18.177 1.00 15.55 215 LYS A O 1
ATOM 1542 N N . THR A 1 190 ? 25.545 113.115 18.027 1.00 11.45 216 THR A N 1
ATOM 1543 C CA . THR A 1 190 ? 25.397 113.323 19.473 1.00 11.82 216 THR A CA 1
ATOM 1544 C C . THR A 1 190 ? 24.915 112.113 20.266 1.00 13.58 216 THR A C 1
ATOM 1545 O O . THR A 1 190 ? 24.762 112.191 21.491 1.00 14.01 216 THR A O 1
ATOM 1549 N N . GLY A 1 191 ? 24.670 111.004 19.583 1.00 11.63 217 GLY A N 1
ATOM 1550 C CA . GLY A 1 191 ? 23.992 109.887 20.217 1.00 13.02 217 GLY A CA 1
ATOM 1551 C C . GLY A 1 191 ? 24.806 108.629 20.460 1.00 12.48 217 GLY A C 1
ATOM 1552 O O . GLY A 1 191 ? 24.225 107.592 20.771 1.00 13.42 217 GLY A O 1
ATOM 1553 N N . ASP A 1 192 ? 26.132 108.711 20.355 1.00 12.53 218 ASP A N 1
ATOM 1554 C CA . ASP A 1 192 ? 26.969 107.503 20.429 1.00 14.33 218 ASP A CA 1
ATOM 1555 C C . ASP A 1 192 ? 26.901 106.764 21.769 1.00 16.08 218 ASP A C 1
ATOM 1556 O O . ASP A 1 192 ? 27.138 105.555 21.815 1.00 17.06 218 ASP A O 1
ATOM 1561 N N . LYS A 1 193 ? 26.583 107.469 22.850 1.00 13.20 219 LYS A N 1
ATOM 1562 C CA . LYS A 1 193 ? 26.524 106.845 24.176 1.00 12.75 219 LYS A CA 1
ATOM 1563 C C . LYS A 1 193 ? 25.108 106.454 24.599 1.00 12.99 219 LYS A C 1
ATOM 1564 O O . LYS A 1 193 ? 24.907 105.957 25.708 1.00 14.45 219 LYS A O 1
ATOM 1570 N N . ARG A 1 194 ? 24.124 106.676 23.732 1.00 10.79 220 ARG A N 1
ATOM 1571 C CA . ARG A 1 194 ? 22.732 106.416 24.095 1.00 10.01 220 ARG A CA 1
ATOM 1572 C C . ARG A 1 194 ? 22.240 105.168 23.360 1.00 10.71 220 ARG A C 1
ATOM 1573 O O . ARG A 1 194 ? 22.885 104.135 23.489 1.00 11.51 220 ARG A O 1
ATOM 1581 N N . LEU A 1 195 ? 21.132 105.223 22.617 1.00 9.87 221 LEU A N 1
ATOM 1582 C CA . LEU A 1 195 ? 20.582 104.002 22.011 1.00 9.77 221 LEU A CA 1
ATOM 1583 C C . LEU A 1 195 ? 21.622 103.269 21.188 1.00 11.32 221 LEU A C 1
ATOM 1584 O O . LEU A 1 195 ? 21.710 102.042 21.258 1.00 12.49 221 LEU A O 1
ATOM 1589 N N . ARG A 1 196 ? 22.428 104.013 20.437 1.00 10.74 222 ARG A N 1
ATOM 1590 C CA . ARG A 1 196 ? 23.427 103.412 19.551 1.00 11.87 222 ARG A CA 1
ATOM 1591 C C . ARG A 1 196 ? 24.379 102.495 20.296 1.00 11.92 222 ARG A C 1
ATOM 1592 O O . ARG A 1 196 ? 24.834 101.488 19.743 1.00 13.66 222 ARG A O 1
ATOM 1600 N N . ALA A 1 197 ? 24.673 102.833 21.551 1.00 11.90 223 ALA A N 1
ATOM 1601 C CA . ALA A 1 197 ? 25.608 102.059 22.358 1.00 13.26 223 ALA A CA 1
ATOM 1602 C C . ALA A 1 197 ? 25.068 100.671 22.709 1.00 13.75 223 ALA A C 1
ATOM 1603 O O . ALA A 1 197 ? 25.833 99.782 23.071 1.00 16.60 223 ALA A O 1
ATOM 1605 N N . GLY A 1 198 ? 23.757 100.489 22.600 1.00 12.88 224 GLY A N 1
ATOM 1606 C CA . GLY A 1 198 ? 23.127 99.217 22.911 1.00 13.67 224 GLY A CA 1
ATOM 1607 C C . GLY A 1 198 ? 22.779 98.362 21.701 1.00 15.13 224 GLY A C 1
ATOM 1608 O O . GLY A 1 198 ? 22.273 97.249 21.859 1.00 17.06 224 GLY A O 1
ATOM 1609 N N . LEU A 1 199 ? 23.073 98.858 20.501 1.00 16.20 225 LEU A N 1
ATOM 1610 C CA . LEU A 1 199 ? 22.658 98.181 19.268 1.00 16.99 225 LEU A CA 1
ATOM 1611 C C . LEU A 1 199 ? 23.797 97.444 18.577 1.00 21.76 225 LEU A C 1
ATOM 1612 O O . LEU A 1 199 ? 24.961 97.833 18.698 1.00 22.35 225 LEU A O 1
ATOM 1617 N N . PRO A 1 200 ? 23.459 96.372 17.839 1.00 20.31 226 PRO A N 1
ATOM 1618 C CA . PRO A 1 200 ? 24.431 95.672 16.995 1.00 21.42 226 PRO A CA 1
ATOM 1619 C C . PRO A 1 200 ? 25.057 96.597 15.960 1.00 19.35 226 PRO A C 1
ATOM 1620 O O . PRO A 1 200 ? 24.378 97.473 15.420 1.00 20.32 226 PRO A O 1
ATOM 1624 N N . ALA A 1 201 ? 26.335 96.380 15.671 1.00 22.63 227 ALA A N 1
ATOM 1625 C CA . ALA A 1 201 ? 27.063 97.231 14.733 1.00 22.77 227 ALA A CA 1
ATOM 1626 C C . ALA A 1 201 ? 26.474 97.219 13.319 1.00 19.88 227 ALA A C 1
ATOM 1627 O O . ALA A 1 201 ? 26.568 98.217 12.598 1.00 21.77 227 ALA A O 1
ATOM 1629 N N A ASP A 1 202 ? 25.861 96.108 12.930 0.57 18.16 228 ASP A N 1
ATOM 1630 N N B ASP A 1 202 ? 25.858 96.106 12.927 0.43 19.22 228 ASP A N 1
ATOM 1631 C CA A ASP A 1 202 ? 25.328 95.982 11.578 0.57 22.61 228 ASP A CA 1
ATOM 1632 C CA B ASP A 1 202 ? 25.327 95.986 11.570 0.43 22.77 228 ASP A CA 1
ATOM 1633 C C A ASP A 1 202 ? 23.976 96.671 11.399 0.57 21.33 228 ASP A C 1
ATOM 1634 C C B ASP A 1 202 ? 23.958 96.648 11.402 0.43 21.54 228 ASP A C 1
ATOM 1635 O O A ASP A 1 202 ? 23.446 96.722 10.290 0.57 24.90 228 ASP A O 1
ATOM 1636 O O B ASP A 1 202 ? 23.399 96.653 10.306 0.43 24.04 228 ASP A O 1
ATOM 1645 N N . ASP A 1 203 ? 23.420 97.200 12.485 1.00 17.13 229 ASP A N 1
ATOM 1646 C CA . ASP A 1 203 ? 22.184 97.973 12.407 1.00 18.22 229 ASP A CA 1
ATOM 1647 C C . ASP A 1 203 ? 22.478 99.361 11.847 1.00 17.93 229 ASP A C 1
ATOM 1648 O O . ASP A 1 203 ? 23.451 100.003 12.243 1.00 20.82 229 ASP A O 1
ATOM 1653 N N . ARG A 1 204 ? 21.643 99.819 10.926 1.00 14.93 230 ARG A N 1
ATOM 1654 C CA . ARG A 1 204 ? 21.668 101.212 10.514 1.00 14.89 230 ARG A CA 1
ATOM 1655 C C . ARG A 1 204 ? 20.745 101.988 11.441 1.00 12.18 230 ARG A C 1
ATOM 1656 O O . ARG A 1 204 ? 19.628 101.551 11.723 1.00 13.21 230 ARG A O 1
ATOM 1664 N N . VAL A 1 205 ? 21.213 103.130 11.933 1.00 10.47 231 VAL A N 1
ATOM 1665 C CA . VAL A 1 205 ? 20.475 103.876 12.936 1.00 10.20 231 VAL A CA 1
ATOM 1666 C C . VAL A 1 205 ? 20.436 105.351 12.599 1.00 9.27 231 VAL A C 1
ATOM 1667 O O . VAL A 1 205 ? 21.459 105.951 12.260 1.00 11.84 231 VAL A O 1
ATOM 1671 N N . GLY A 1 206 ? 19.252 105.924 12.712 1.00 8.40 232 GLY A N 1
ATOM 1672 C CA . GLY A 1 206 ? 19.111 107.378 12.715 1.00 10.04 232 GLY A CA 1
ATOM 1673 C C . GLY A 1 206 ? 18.538 107.787 14.055 1.00 10.18 232 GLY A C 1
ATOM 1674 O O . GLY A 1 206 ? 17.651 107.107 14.570 1.00 10.91 232 GLY A O 1
ATOM 1675 N N . ASP A 1 207 ? 19.029 108.861 14.659 1.00 8.75 233 ASP A N 1
ATOM 1676 C CA . ASP A 1 207 ? 18.471 109.248 15.953 1.00 8.59 233 ASP A CA 1
ATOM 1677 C C . ASP A 1 207 ? 18.606 110.734 16.219 1.00 8.21 233 ASP A C 1
ATOM 1678 O O . ASP A 1 207 ? 19.325 111.446 15.516 1.00 9.34 233 ASP A O 1
ATOM 1683 N N . LYS A 1 208 ? 17.876 111.191 17.234 1.00 8.40 234 LYS A N 1
ATOM 1684 C CA . LYS A 1 208 ? 17.960 112.548 17.744 1.00 8.22 234 LYS A CA 1
ATOM 1685 C C . LYS A 1 208 ? 17.888 112.488 19.258 1.00 9.00 234 LYS A C 1
ATOM 1686 O O . LYS A 1 208 ? 16.953 111.905 19.818 1.00 8.96 234 LYS A O 1
ATOM 1692 N N . THR A 1 209 ? 18.863 113.116 19.902 1.00 7.23 235 THR A N 1
ATOM 1693 C CA . THR A 1 209 ? 18.967 113.167 21.356 1.00 8.42 235 THR A CA 1
ATOM 1694 C C . THR A 1 209 ? 18.294 114.405 21.941 1.00 9.70 235 THR A C 1
ATOM 1695 O O . THR A 1 209 ? 18.025 115.378 21.231 1.00 10.45 235 THR A O 1
ATOM 1699 N N . GLY A 1 210 ? 18.059 114.379 23.249 1.00 9.38 236 GLY A N 1
ATOM 1700 C CA . GLY A 1 210 ? 17.613 115.553 23.991 1.00 11.32 236 GLY A CA 1
ATOM 1701 C C . GLY A 1 210 ? 18.118 115.453 25.417 1.00 10.98 236 GLY A C 1
ATOM 1702 O O . GLY A 1 210 ? 18.285 114.360 25.960 1.00 10.00 236 GLY A O 1
ATOM 1703 N N . THR A 1 211 ? 18.379 116.599 26.028 1.00 10.14 237 THR A N 1
ATOM 1704 C CA . THR A 1 211 ? 18.881 116.653 27.394 1.00 11.31 237 THR A CA 1
ATOM 1705 C C . THR A 1 211 ? 18.308 117.907 28.030 1.00 13.54 237 THR A C 1
ATOM 1706 O O . THR A 1 211 ? 18.203 118.941 27.371 1.00 14.57 237 THR A O 1
ATOM 1710 N N . GLY A 1 212 ? 17.950 117.844 29.303 1.00 12.70 238 GLY A N 1
ATOM 1711 C CA . GLY A 1 212 ? 17.345 119.004 29.923 1.00 15.36 238 GLY A CA 1
ATOM 1712 C C . GLY A 1 212 ? 17.420 118.999 31.423 1.00 14.45 238 GLY A C 1
ATOM 1713 O O . GLY A 1 212 ? 18.121 118.180 32.025 1.00 14.16 238 GLY A O 1
ATOM 1714 N N . GLY A 1 213 ? 16.697 119.935 32.031 1.00 14.09 240 GLY A N 1
ATOM 1715 C CA . GLY A 1 213 ? 16.644 120.054 33.473 1.00 14.95 240 GLY A CA 1
ATOM 1716 C C . GLY A 1 213 ? 15.928 118.883 34.115 1.00 12.34 240 GLY A C 1
ATOM 1717 O O . GLY A 1 213 ? 15.425 118.020 33.418 1.00 11.95 240 GLY A O 1
ATOM 1718 N N . HIS A 1 214 ? 15.904 118.851 35.441 1.00 14.10 241 HIS A N 1
ATOM 1719 C CA . HIS A 1 214 ? 15.208 117.808 36.190 1.00 14.23 241 HIS A CA 1
ATOM 1720 C C . HIS A 1 214 ? 15.672 116.414 35.801 1.00 13.94 241 HIS A C 1
ATOM 1721 O O . HIS A 1 214 ? 14.869 115.481 35.732 1.00 14.51 241 HIS A O 1
ATOM 1728 N N . GLY A 1 215 ? 16.964 116.281 35.512 1.00 12.86 242 GLY A N 1
ATOM 1729 C CA . GLY A 1 215 ? 17.544 114.973 35.219 1.00 13.43 242 GLY A CA 1
ATOM 1730 C C . GLY A 1 215 ? 16.934 114.300 34.007 1.00 12.09 242 GLY A C 1
ATOM 1731 O O . GLY A 1 215 ? 16.516 113.129 34.070 1.00 13.97 242 GLY A O 1
ATOM 1732 N N . THR A 1 216 ? 16.898 115.030 32.898 1.00 11.73 243 THR A N 1
ATOM 1733 C CA . THR A 1 216 ? 16.252 114.573 31.672 1.00 11.43 243 THR A CA 1
ATOM 1734 C C . THR A 1 216 ? 17.262 114.208 30.591 1.00 11.68 243 THR A C 1
ATOM 1735 O O . THR A 1 216 ? 18.135 115.009 30.246 1.00 11.98 243 THR A O 1
ATOM 1739 N N . THR A 1 217 ? 17.114 113.001 30.045 1.00 10.04 244 THR A N 1
ATOM 1740 C CA . THR A 1 217 ? 17.919 112.508 28.937 1.00 9.32 244 THR A CA 1
ATOM 1741 C C . THR A 1 217 ? 17.010 111.697 28.047 1.00 9.18 244 THR A C 1
ATOM 1742 O O . THR A 1 217 ? 16.355 110.770 28.526 1.00 10.01 244 THR A O 1
ATOM 1746 N N . ASN A 1 218 ? 16.997 112.031 26.755 1.00 8.32 245 ASN A N 1
ATOM 1747 C CA . ASN A 1 218 ? 16.114 111.416 25.773 1.00 8.15 245 ASN A CA 1
ATOM 1748 C C . ASN A 1 218 ? 16.857 110.959 24.530 1.00 7.30 245 ASN A C 1
ATOM 1749 O O . ASN A 1 218 ? 17.907 111.509 24.190 1.00 8.86 245 ASN A O 1
ATOM 1754 N N . ASP A 1 219 ? 16.279 109.993 23.828 1.00 8.02 246 ASP A N 1
ATOM 1755 C CA . ASP A 1 219 ? 16.791 109.593 22.518 1.00 8.23 246 ASP A CA 1
ATOM 1756 C C . ASP A 1 219 ? 15.654 108.984 21.730 1.00 7.98 246 ASP A C 1
ATOM 1757 O O . ASP A 1 219 ? 14.943 108.124 22.244 1.00 9.47 246 ASP A O 1
ATOM 1762 N N . ILE A 1 220 ? 15.464 109.440 20.497 1.00 8.28 247 ILE A N 1
ATOM 1763 C CA . ILE A 1 220 ? 14.478 108.828 19.614 1.00 8.41 247 ILE A CA 1
ATOM 1764 C C . ILE A 1 220 ? 15.182 108.349 18.349 1.00 8.50 247 ILE A C 1
ATOM 1765 O O . ILE A 1 220 ? 16.084 109.026 17.844 1.00 9.29 247 ILE A O 1
ATOM 1770 N N . ALA A 1 221 ? 14.789 107.192 17.839 1.00 7.62 248 ALA A N 1
ATOM 1771 C CA . ALA A 1 221 ? 15.540 106.549 16.776 1.00 8.31 248 ALA A CA 1
ATOM 1772 C C . ALA A 1 221 ? 14.678 105.736 15.852 1.00 9.48 248 ALA A C 1
ATOM 1773 O O . ALA A 1 221 ? 13.595 105.279 16.207 1.00 9.79 248 ALA A O 1
ATOM 1775 N N . VAL A 1 222 ? 15.184 105.577 14.642 1.00 9.24 249 VAL A N 1
ATOM 1776 C CA A VAL A 1 222 ? 14.665 104.579 13.734 0.18 10.01 249 VAL A CA 1
ATOM 1777 C CA B VAL A 1 222 ? 14.675 104.575 13.717 0.82 8.94 249 VAL A CA 1
ATOM 1778 C C . VAL A 1 222 ? 15.831 103.647 13.427 1.00 10.08 249 VAL A C 1
ATOM 1779 O O . VAL A 1 222 ? 16.957 104.094 13.175 1.00 9.97 249 VAL A O 1
ATOM 1786 N N . ILE A 1 223 ? 15.562 102.353 13.499 1.00 9.78 250 ILE A N 1
ATOM 1787 C CA . ILE A 1 223 ? 16.605 101.365 13.409 1.00 10.16 250 ILE A CA 1
ATOM 1788 C C . ILE A 1 223 ? 16.274 100.404 12.281 1.00 11.34 250 ILE A C 1
ATOM 1789 O O . ILE A 1 223 ? 15.177 99.863 12.240 1.00 12.61 250 ILE A O 1
ATOM 1794 N N . TRP A 1 224 ? 17.230 100.196 11.384 1.00 11.23 251 TRP A N 1
ATOM 1795 C CA . TRP A 1 224 ? 17.095 99.262 10.279 1.00 13.28 251 TRP A CA 1
ATOM 1796 C C . TRP A 1 224 ? 18.006 98.068 10.507 1.00 13.21 251 TRP A C 1
ATOM 1797 O O . TRP A 1 224 ? 19.201 98.129 10.191 1.00 15.30 251 TRP A O 1
ATOM 1808 N N . PRO A 1 225 ? 17.461 96.970 11.040 1.00 14.84 252 PRO A N 1
ATOM 1809 C CA . PRO A 1 225 ? 18.299 95.779 11.175 1.00 14.84 252 PRO A CA 1
ATOM 1810 C C . PRO A 1 225 ? 18.494 95.149 9.797 1.00 16.76 252 PRO A C 1
ATOM 1811 O O . PRO A 1 225 ? 17.677 95.387 8.906 1.00 17.16 252 PRO A O 1
ATOM 1815 N N . PRO A 1 226 ? 19.565 94.365 9.614 1.00 18.42 254 PRO A N 1
ATOM 1816 C CA . PRO A 1 226 ? 19.833 93.765 8.301 1.00 18.42 254 PRO A CA 1
ATOM 1817 C C . PRO A 1 226 ? 18.672 92.924 7.756 1.00 20.86 254 PRO A C 1
ATOM 1818 O O . PRO A 1 226 ? 18.178 92.016 8.425 1.00 22.58 254 PRO A O 1
ATOM 1822 N N . GLY A 1 227 ? 18.231 93.270 6.549 1.00 25.48 255 GLY A N 1
ATOM 1823 C CA . GLY A 1 227 ? 17.174 92.549 5.863 1.00 32.00 255 GLY A CA 1
ATOM 1824 C C . GLY A 1 227 ? 15.821 92.607 6.548 1.00 31.90 255 GLY A C 1
ATOM 1825 O O . GLY A 1 227 ? 14.974 91.744 6.327 1.00 35.13 255 GLY A O 1
ATOM 1826 N N . ARG A 1 228 ? 15.606 93.624 7.376 1.00 24.44 256 ARG A N 1
ATOM 1827 C CA . ARG A 1 228 ? 14.380 93.697 8.158 1.00 27.44 256 ARG A CA 1
ATOM 1828 C C . ARG A 1 228 ? 13.711 95.054 8.034 1.00 20.42 256 ARG A C 1
ATOM 1829 O O . ARG A 1 228 ? 14.376 96.061 7.802 1.00 22.14 256 ARG A O 1
ATOM 1837 N N . ALA A 1 229 ? 12.389 95.071 8.189 1.00 22.09 257 ALA A N 1
ATOM 1838 C CA . ALA A 1 229 ? 11.645 96.323 8.278 1.00 17.62 257 ALA A CA 1
ATOM 1839 C C . ALA A 1 229 ? 12.132 97.125 9.477 1.00 15.66 257 ALA A C 1
ATOM 1840 O O . ALA A 1 229 ? 12.506 96.557 10.502 1.00 16.60 257 ALA A O 1
ATOM 1842 N N . PRO A 1 230 ? 12.145 98.450 9.348 1.00 14.25 258 PRO A N 1
ATOM 1843 C CA . PRO A 1 230 ? 12.691 99.221 10.465 1.00 11.70 258 PRO A CA 1
ATOM 1844 C C . PRO A 1 230 ? 11.799 99.228 11.704 1.00 12.69 258 PRO A C 1
ATOM 1845 O O . PRO A 1 230 ? 10.596 98.943 11.645 1.00 13.60 258 PRO A O 1
ATOM 1849 N N . ILE A 1 231 ? 12.432 99.535 12.830 1.00 11.08 259 ILE A N 1
ATOM 1850 C CA . ILE A 1 231 ? 11.775 99.662 14.125 1.00 10.94 259 ILE A CA 1
ATOM 1851 C C . ILE A 1 231 ? 11.992 101.079 14.643 1.00 11.84 259 ILE A C 1
ATOM 1852 O O . ILE A 1 231 ? 13.093 101.613 14.567 1.00 12.71 259 ILE A O 1
ATOM 1857 N N . VAL A 1 232 ? 10.938 101.688 15.157 1.00 9.39 260 VAL A N 1
ATOM 1858 C CA . VAL A 1 232 ? 11.038 102.994 15.773 1.00 10.33 260 VAL A CA 1
ATOM 1859 C C . VAL A 1 232 ? 11.118 102.803 17.286 1.00 9.60 260 VAL A C 1
ATOM 1860 O O . VAL A 1 232 ? 10.326 102.053 17.867 1.00 10.52 260 VAL A O 1
ATOM 1864 N N . VAL A 1 233 ? 12.092 103.449 17.920 1.00 8.54 261 VAL A N 1
ATOM 1865 C CA . VAL A 1 233 ? 12.258 103.376 19.371 1.00 8.04 261 VAL A CA 1
ATOM 1866 C C . VAL A 1 233 ? 12.340 104.783 19.929 1.00 8.42 261 VAL A C 1
ATOM 1867 O O . VAL A 1 233 ? 13.189 105.573 19.519 1.00 9.79 261 VAL A O 1
ATOM 1871 N N . THR A 1 234 ? 11.439 105.127 20.837 1.00 8.18 262 THR A N 1
ATOM 1872 C CA . THR A 1 234 ? 11.537 106.397 21.543 1.00 8.48 262 THR A CA 1
ATOM 1873 C C . THR A 1 234 ? 11.813 106.143 23.028 1.00 9.62 262 THR A C 1
ATOM 1874 O O . THR A 1 234 ? 11.229 105.234 23.639 1.00 9.01 262 THR A O 1
ATOM 1878 N N . VAL A 1 235 ? 12.723 106.924 23.595 1.00 8.17 263 VAL A N 1
ATOM 1879 C CA . VAL A 1 235 ? 13.109 106.789 24.996 1.00 8.27 263 VAL A CA 1
ATOM 1880 C C . VAL A 1 235 ? 13.164 108.156 25.644 1.00 8.95 263 VAL A C 1
ATOM 1881 O O . VAL A 1 235 ? 13.943 109.005 25.228 1.00 8.59 263 VAL A O 1
ATOM 1885 N N . TYR A 1 236 ? 12.354 108.340 26.683 1.00 8.70 264 TYR A N 1
ATOM 1886 C CA . TYR A 1 236 ? 12.308 109.566 27.470 1.00 8.80 264 TYR A CA 1
ATOM 1887 C C . TYR A 1 236 ? 12.582 109.234 28.930 1.00 9.79 264 TYR A C 1
ATOM 1888 O O . TYR A 1 236 ? 11.906 108.384 29.518 1.00 11.45 264 TYR A O 1
ATOM 1897 N N . LEU A 1 237 ? 13.599 109.867 29.506 1.00 9.00 265 LEU A N 1
ATOM 1898 C CA . LEU A 1 237 ? 13.933 109.648 30.911 1.00 9.23 265 LEU A CA 1
ATOM 1899 C C . LEU A 1 237 ? 13.970 110.997 31.587 1.00 12.10 265 LEU A C 1
ATOM 1900 O O . LEU A 1 237 ? 14.665 111.904 31.118 1.00 10.77 265 LEU A O 1
ATOM 1905 N N . THR A 1 238 ? 13.220 111.154 32.668 1.00 11.10 266 THR A N 1
ATOM 1906 C CA . THR A 1 238 ? 13.190 112.443 33.338 1.00 10.41 266 THR A CA 1
ATOM 1907 C C . THR A 1 238 ? 13.024 112.214 34.839 1.00 13.30 266 THR A C 1
ATOM 1908 O O . THR A 1 238 ? 12.733 111.094 35.290 1.00 13.64 266 THR A O 1
ATOM 1912 N N . GLU A 1 239 ? 13.268 113.262 35.620 1.00 12.35 267 GLU A N 1
ATOM 1913 C CA . GLU A 1 239 ? 13.258 113.203 37.085 1.00 14.37 267 GLU A CA 1
ATOM 1914 C C . GLU A 1 239 ? 14.273 112.204 37.637 1.00 13.23 267 GLU A C 1
ATOM 1915 O O . GLU A 1 239 ? 14.121 111.710 38.758 1.00 15.66 267 GLU A O 1
ATOM 1921 N N . SER A 1 240 ? 15.317 111.921 36.863 1.00 15.79 268 SER A N 1
ATOM 1922 C CA . SER A 1 240 ? 16.276 110.887 37.232 1.00 18.86 268 SER A CA 1
ATOM 1923 C C . SER A 1 240 ? 17.313 111.390 38.219 1.00 18.76 268 SER A C 1
ATOM 1924 O O . SER A 1 240 ? 17.702 112.557 38.195 1.00 19.80 268 SER A O 1
ATOM 1927 N N . GLN A 1 241 ? 17.671 110.538 39.160 1.00 18.43 269 GLN A N 1
ATOM 1928 C CA . GLN A 1 241 ? 18.600 110.898 40.218 1.00 20.54 269 GLN A CA 1
ATOM 1929 C C . GLN A 1 241 ? 20.054 110.620 39.885 1.00 20.64 269 GLN A C 1
ATOM 1930 O O . GLN A 1 241 ? 20.918 111.058 40.612 1.00 26.28 269 GLN A O 1
ATOM 1936 N N . VAL A 1 242 ? 20.343 109.904 38.800 1.00 18.16 270 VAL A N 1
ATOM 1937 C CA . VAL A 1 242 ? 21.712 109.553 38.464 1.00 20.23 270 VAL A CA 1
ATOM 1938 C C . VAL A 1 242 ? 22.297 110.608 37.526 1.00 16.05 270 VAL A C 1
ATOM 1939 O O . VAL A 1 242 ? 21.555 111.409 36.951 1.00 18.89 270 VAL A O 1
ATOM 1943 N N . ASP A 1 243 ? 23.617 110.640 37.383 1.00 19.19 271 ASP A N 1
ATOM 1944 C CA . ASP A 1 243 ? 24.224 111.726 36.626 1.00 19.14 271 ASP A CA 1
ATOM 1945 C C . ASP A 1 243 ? 24.100 111.509 35.122 1.00 19.90 271 ASP A C 1
ATOM 1946 O O . ASP A 1 243 ? 23.552 110.495 34.655 1.00 17.38 271 ASP A O 1
ATOM 1951 N N . ALA A 1 244 ? 24.583 112.480 34.357 1.00 17.50 272 ALA A N 1
ATOM 1952 C CA . ALA A 1 244 ? 24.385 112.486 32.920 1.00 16.87 272 ALA A CA 1
ATOM 1953 C C . ALA A 1 244 ? 24.934 111.236 32.241 1.00 15.31 272 ALA A C 1
ATOM 1954 O O . ALA A 1 244 ? 24.270 110.670 31.385 1.00 15.14 272 ALA A O 1
ATOM 1956 N N . ASP A 1 245 ? 26.128 110.792 32.624 1.00 16.13 273 ASP A N 1
ATOM 1957 C CA . ASP A 1 245 ? 26.709 109.606 32.001 1.00 16.78 273 ASP A CA 1
ATOM 1958 C C . ASP A 1 245 ? 25.899 108.363 32.355 1.00 14.44 273 ASP A C 1
ATOM 1959 O O . ASP A 1 245 ? 25.709 107.467 31.521 1.00 14.65 273 ASP A O 1
ATOM 1964 N N . ALA A 1 246 ? 25.422 108.292 33.592 1.00 14.70 274 ALA A N 1
ATOM 1965 C CA . ALA A 1 246 ? 24.587 107.169 34.005 1.00 13.39 274 ALA A CA 1
ATOM 1966 C C . ALA A 1 246 ? 23.251 107.187 33.258 1.00 14.30 274 ALA A C 1
ATOM 1967 O O . ALA A 1 246 ? 22.725 106.132 32.892 1.00 12.27 274 ALA A O 1
ATOM 1969 N N . ARG A 1 247 ? 22.699 108.374 33.008 1.00 12.41 275 ARG A N 1
ATOM 1970 C CA . ARG A 1 247 ? 21.447 108.440 32.265 1.00 12.36 275 ARG A CA 1
ATOM 1971 C C . ARG A 1 247 ? 21.649 107.979 30.828 1.00 11.67 275 ARG A C 1
ATOM 1972 O O . ARG A 1 247 ? 20.787 107.293 30.274 1.00 12.28 275 ARG A O 1
ATOM 1980 N N . ASP A 1 248 ? 22.783 108.334 30.226 1.00 12.53 276 ASP A N 1
ATOM 1981 C CA . ASP A 1 248 ? 23.124 107.818 28.899 1.00 14.41 276 ASP A CA 1
ATOM 1982 C C . ASP A 1 248 ? 23.101 106.296 28.919 1.00 12.53 276 ASP A C 1
ATOM 1983 O O . ASP A 1 248 ? 22.546 105.660 28.020 1.00 11.88 276 ASP A O 1
ATOM 1988 N N . ALA A 1 249 ? 23.706 105.720 29.951 1.00 12.40 277 ALA A N 1
ATOM 1989 C CA . ALA A 1 249 ? 23.794 104.265 30.055 1.00 12.26 277 ALA A CA 1
ATOM 1990 C C . ALA A 1 249 ? 22.417 103.633 30.243 1.00 12.75 277 ALA A C 1
ATOM 1991 O O . ALA A 1 249 ? 22.188 102.507 29.799 1.00 12.22 277 ALA A O 1
ATOM 1993 N N . VAL A 1 250 ? 21.500 104.342 30.891 1.00 11.53 278 VAL A N 1
ATOM 1994 C CA . VAL A 1 250 ? 20.125 103.853 30.991 1.00 11.13 278 VAL A CA 1
ATOM 1995 C C . VAL A 1 250 ? 19.513 103.726 29.589 1.00 11.20 278 VAL A C 1
ATOM 1996 O O . VAL A 1 250 ? 18.901 102.708 29.245 1.00 10.24 278 VAL A O 1
ATOM 2000 N N . ILE A 1 251 ? 19.685 104.742 28.758 1.00 9.69 279 ILE A N 1
ATOM 2001 C CA . ILE A 1 251 ? 19.135 104.659 27.405 1.00 9.84 279 ILE A CA 1
ATOM 2002 C C . ILE A 1 251 ? 19.819 103.574 26.567 1.00 10.42 279 ILE A C 1
ATOM 2003 O O . ILE A 1 251 ? 19.156 102.849 25.820 1.00 11.32 279 ILE A O 1
ATOM 2008 N N . ALA A 1 252 ? 21.132 103.411 26.725 1.00 10.12 280 ALA A N 1
ATOM 2009 C CA . ALA A 1 252 ? 21.852 102.341 26.037 1.00 12.07 280 ALA A CA 1
ATOM 2010 C C . ALA A 1 252 ? 21.282 100.985 26.437 1.00 11.30 280 ALA A C 1
ATOM 2011 O O . ALA A 1 252 ? 21.189 100.069 25.607 1.00 11.98 280 ALA A O 1
ATOM 2013 N N . GLU A 1 253 ? 20.922 100.841 27.713 1.00 10.63 281 GLU A N 1
ATOM 2014 C CA . GLU A 1 253 ? 20.347 99.592 28.218 1.00 12.10 281 GLU A CA 1
ATOM 2015 C C . GLU A 1 253 ? 18.953 99.368 27.642 1.00 10.70 281 GLU A C 1
ATOM 2016 O O . GLU A 1 253 ? 18.584 98.233 27.348 1.00 10.88 281 GLU A O 1
ATOM 2022 N N . VAL A 1 254 ? 18.179 100.430 27.440 1.00 10.09 282 VAL A N 1
ATOM 2023 C CA . VAL A 1 254 ? 16.903 100.250 26.748 1.00 10.78 282 VAL A CA 1
ATOM 2024 C C . VAL A 1 254 ? 17.145 99.664 25.355 1.00 11.06 282 VAL A C 1
ATOM 2025 O O . VAL A 1 254 ? 16.454 98.736 24.929 1.00 11.45 282 VAL A O 1
ATOM 2029 N N . GLY A 1 255 ? 18.131 100.212 24.648 1.00 10.81 283 GLY A N 1
ATOM 2030 C CA . GLY A 1 255 ? 18.479 99.727 23.323 1.00 10.96 283 GLY A CA 1
ATOM 2031 C C . GLY A 1 255 ? 18.815 98.248 23.372 1.00 11.47 283 GLY A C 1
ATOM 2032 O O . GLY A 1 255 ? 18.320 97.458 22.564 1.00 12.70 283 GLY A O 1
ATOM 2033 N N . ARG A 1 256 ? 19.638 97.850 24.338 1.00 11.35 284 ARG A N 1
ATOM 2034 C CA . ARG A 1 256 ? 20.012 96.440 24.466 1.00 12.11 284 ARG A CA 1
ATOM 2035 C C . ARG A 1 256 ? 18.802 95.549 24.733 1.00 12.28 284 ARG A C 1
ATOM 2036 O O . ARG A 1 256 ? 18.668 94.474 24.148 1.00 13.01 284 ARG A O 1
ATOM 2044 N N . LEU A 1 257 ? 17.931 96.000 25.627 1.00 12.82 285 LEU A N 1
ATOM 2045 C CA . LEU A 1 257 ? 16.735 95.241 25.974 1.00 12.47 285 LEU A CA 1
ATOM 2046 C C . LEU A 1 257 ? 15.803 95.079 24.780 1.00 12.62 285 LEU A C 1
ATOM 2047 O O . LEU A 1 257 ? 15.203 94.023 24.588 1.00 13.45 285 LEU A O 1
ATOM 2052 N N . VAL A 1 258 ? 15.683 96.125 23.974 1.00 12.13 286 VAL A N 1
ATOM 2053 C CA . VAL A 1 258 ? 14.841 96.056 22.786 1.00 12.81 286 VAL A CA 1
ATOM 2054 C C . VAL A 1 258 ? 15.407 95.049 21.793 1.00 13.15 286 VAL A C 1
ATOM 2055 O O . VAL A 1 258 ? 14.677 94.203 21.276 1.00 14.85 286 VAL A O 1
ATOM 2059 N N . VAL A 1 259 ? 16.718 95.101 21.569 1.00 13.05 287 VAL A N 1
ATOM 2060 C CA . VAL A 1 259 ? 17.381 94.167 20.666 1.00 14.40 287 VAL A CA 1
ATOM 2061 C C . VAL A 1 259 ? 17.149 92.743 21.149 1.00 14.60 287 VAL A C 1
ATOM 2062 O O . VAL A 1 259 ? 16.818 91.851 20.368 1.00 15.57 287 VAL A O 1
ATOM 2066 N N . GLU A 1 260 ? 17.315 92.531 22.449 1.00 15.86 288 GLU A N 1
ATOM 2067 C CA A GLU A 1 260 ? 17.101 91.200 23.008 0.91 16.37 288 GLU A CA 1
ATOM 2068 C CA B GLU A 1 260 ? 17.091 91.234 23.051 0.09 17.93 288 GLU A CA 1
ATOM 2069 C C . GLU A 1 260 ? 15.666 90.741 22.801 1.00 15.97 288 GLU A C 1
ATOM 2070 O O . GLU A 1 260 ? 15.421 89.559 22.507 1.00 17.16 288 GLU A O 1
ATOM 2081 N N . ALA A 1 261 ? 14.717 91.664 22.922 1.00 15.35 289 ALA A N 1
ATOM 2082 C CA . ALA A 1 261 ? 13.313 91.320 22.767 1.00 19.26 289 ALA A CA 1
ATOM 2083 C C . ALA A 1 261 ? 13.011 90.868 21.337 1.00 18.77 289 ALA A C 1
ATOM 2084 O O . ALA A 1 261 ? 12.228 89.942 21.134 1.00 20.01 289 ALA A O 1
ATOM 2086 N N . PHE A 1 262 ? 13.636 91.510 20.351 1.00 16.18 290 PHE A N 1
ATOM 2087 C CA . PHE A 1 262 ? 13.388 91.149 18.958 1.00 18.71 290 PHE A CA 1
ATOM 2088 C C . PHE A 1 262 ? 14.165 89.940 18.488 1.00 23.66 290 PHE A C 1
ATOM 2089 O O . PHE A 1 262 ? 13.841 89.371 17.452 1.00 28.73 290 PHE A O 1
ATOM 2097 N N . HIS A 1 263 ? 15.190 89.539 19.224 1.00 19.85 291 HIS A N 1
ATOM 2098 C CA . HIS A 1 263 ? 15.959 88.383 18.780 1.00 20.14 291 HIS A CA 1
ATOM 2099 C C . HIS A 1 263 ? 15.623 87.122 19.552 1.00 26.10 291 HIS A C 1
ATOM 2100 O O . HIS A 1 263 ? 15.991 86.020 19.137 1.00 28.79 291 HIS A O 1
ATOM 2107 N N . HIS A 1 264 ? 14.898 87.266 20.652 1.00 22.12 292 HIS A N 1
ATOM 2108 C CA . HIS A 1 264 ? 14.577 86.105 21.465 1.00 29.41 292 HIS A CA 1
ATOM 2109 C C . HIS A 1 264 ? 13.115 86.082 21.900 1.00 39.42 292 HIS A C 1
ATOM 2110 O O . HIS A 1 264 ? 12.765 85.492 22.926 1.00 42.79 292 HIS A O 1
ATOM 2117 N N . HIS A 1 265 ? 12.273 86.708 21.080 1.00 37.35 293 HIS A N 1
ATOM 2118 C CA . HIS A 1 265 ? 10.816 86.626 21.188 1.00 37.62 293 HIS A CA 1
ATOM 2119 C C . HIS A 1 265 ? 10.261 87.016 22.561 1.00 45.62 293 HIS A C 1
ATOM 2120 O O . HIS A 1 265 ? 9.536 86.240 23.187 1.00 47.76 293 HIS A O 1
ATOM 2127 N N . HIS A 1 266 ? 10.594 88.224 23.010 1.00 46.55 294 HIS A N 1
ATOM 2128 C CA . HIS A 1 266 ? 10.030 88.783 24.237 1.00 53.21 294 HIS A CA 1
ATOM 2129 C C . HIS A 1 266 ? 8.934 89.797 23.931 1.00 56.31 294 HIS A C 1
ATOM 2130 O O . HIS A 1 266 ? 8.937 90.909 24.464 1.00 56.56 294 HIS A O 1
#

Radius of gyration: 17.32 Å; Cα contacts (8 Å, |Δi|>4): 586; chains: 1; bounding box: 34×53×43 Å

B-factor: mean 18.21, std 10.16, range [7.23, 71.53]

Secondary structure (DSSP, 8-state):
-HHHHHHHHHHHHTSEEEEEEEETTTTEEEEESTTS-EE-GGGHHHHHHHHHHHHHHTTS--TT-EE---GGG--S--TTGGG-TTT-EEHHHHHHHHHHS--HHHHHHHHHHHT-HHHHHHHHHHTT-SS-B----TTGGG---TT--TTEE-HHHHHHHHHHHHTSSSS-HHHHHHHHHHHHT-SS-TTTGGGGS-TTSEEEEEEEEETTTEEEEEEEEE-TTS--EEEEEEEES--S-HHHHHHHHHHHHHHHHHHHHTT-

CATH classification: 3.40.710.10

Sequence (264 aa):
QLSEEQLAEELEKKRSGGRLGVAVLLDTATGRRRIAYRGDDERFPMCSTFKALLAAAVLARVDQGKKERLDRRITYGKKEDLVDYYSPVTEKKHVGDGMTVAELCEAAITLSSDNTAANLLLEEALGGPAALTAFLRSIGDEVTRLDRWEPELNEAAPGDPRDTTTPAAMAATLRTTLLLGDDALSPASRRQQLVDWLVANKKTGDKRLRAGLPADDDRVGDKTGTGGHGTTNDIAVVIWPPGRAPIVVTVYLTESQVDADARDAVIAEVGRLVVEEAFHHHH